Protein AF-A0A8B8FG98-F1 (afdb_monomer_lite)

InterPro domains:
  IPR025398 ZMYM1-like, RNase-like domain [PF14291] (89-148)

Radius of gyration: 20.26 Å; chains: 1; bounding box: 51×54×45 Å

Structure (mmCIF, N/CA/C/O backbone):
data_AF-A0A8B8FG98-F1
#
_entry.id   AF-A0A8B8FG98-F1
#
loop_
_atom_site.group_PDB
_atom_site.id
_atom_site.type_symbol
_atom_site.label_atom_id
_atom_site.label_alt_id
_atom_site.label_comp_id
_atom_site.label_asym_id
_atom_site.label_entity_id
_atom_site.label_seq_id
_atom_site.pdbx_PDB_ins_code
_atom_site.Cartn_x
_atom_site.Cartn_y
_atom_site.Cartn_z
_atom_site.occupancy
_atom_site.B_iso_or_equiv
_atom_site.auth_seq_id
_atom_site.auth_comp_id
_atom_site.auth_asym_id
_atom_site.auth_atom_id
_atom_site.pdbx_PDB_model_num
ATOM 1 N N . MET A 1 1 ? -9.828 -1.837 4.927 1.00 36.59 1 MET A N 1
ATOM 2 C CA . MET A 1 1 ? -10.054 -0.385 4.781 1.00 36.59 1 MET A CA 1
ATOM 3 C C . MET A 1 1 ? -8.850 0.196 4.071 1.00 36.59 1 MET A C 1
ATOM 5 O O . MET A 1 1 ? -7.743 -0.044 4.539 1.00 36.59 1 MET A O 1
ATOM 9 N N . ALA A 1 2 ? -9.059 0.866 2.936 1.00 30.42 2 ALA A N 1
ATOM 10 C CA . ALA A 1 2 ? -7.999 1.509 2.172 1.00 30.42 2 ALA A CA 1
ATOM 11 C C . ALA A 1 2 ? -8.086 3.019 2.372 1.00 30.42 2 ALA A C 1
ATOM 13 O O . ALA A 1 2 ? -9.076 3.632 1.982 1.00 30.42 2 ALA A O 1
ATOM 14 N N . VAL A 1 3 ? -7.078 3.597 3.022 1.00 33.78 3 VAL A N 1
ATOM 15 C CA . VAL A 1 3 ? -6.943 5.048 3.194 1.00 33.78 3 VAL A CA 1
ATOM 16 C C . VAL A 1 3 ? -5.784 5.490 2.313 1.00 33.78 3 VAL A C 1
ATOM 18 O O . VAL A 1 3 ? -4.630 5.169 2.588 1.00 33.78 3 VAL A O 1
ATOM 21 N N . CYS A 1 4 ? -6.090 6.176 1.216 1.00 27.30 4 CYS A N 1
ATOM 22 C CA . CYS A 1 4 ? -5.084 6.769 0.345 1.00 27.30 4 CYS A CA 1
ATOM 23 C C . CYS A 1 4 ? -4.946 8.244 0.736 1.00 27.30 4 CYS A C 1
ATOM 25 O O . CYS A 1 4 ? -5.802 9.051 0.391 1.00 27.30 4 CYS A O 1
ATOM 27 N N . GLY A 1 5 ? -3.919 8.576 1.519 1.00 26.91 5 GLY A N 1
ATOM 28 C CA . GLY A 1 5 ? -3.508 9.962 1.720 1.00 26.91 5 GLY A CA 1
ATOM 29 C C . GLY A 1 5 ? -2.515 10.343 0.629 1.00 26.91 5 GLY A C 1
ATOM 30 O O . GLY A 1 5 ? -1.502 9.663 0.463 1.00 26.91 5 GLY A O 1
ATOM 31 N N . GLU A 1 6 ? -2.795 11.406 -0.118 1.00 25.12 6 GLU A N 1
ATOM 32 C CA . GLU A 1 6 ? -1.794 12.021 -0.985 1.00 25.12 6 GLU A CA 1
ATOM 33 C C . GLU A 1 6 ? -0.712 12.662 -0.108 1.00 25.12 6 GLU A C 1
ATOM 35 O O . GLU A 1 6 ? -0.990 13.519 0.731 1.00 25.12 6 GLU A O 1
ATOM 40 N N . THR A 1 7 ? 0.537 12.230 -0.278 1.00 31.42 7 THR A N 1
ATOM 41 C CA . THR A 1 7 ? 1.705 12.909 0.292 1.00 31.42 7 THR A CA 1
ATOM 42 C C . THR A 1 7 ? 2.568 13.450 -0.836 1.00 31.42 7 THR A C 1
ATOM 44 O O . THR A 1 7 ? 2.889 12.727 -1.780 1.00 31.42 7 THR A O 1
ATOM 47 N N . THR A 1 8 ? 2.946 14.719 -0.706 1.00 28.41 8 THR A N 1
ATOM 48 C CA . THR A 1 8 ? 3.859 15.475 -1.570 1.00 28.41 8 THR A CA 1
ATOM 49 C C . THR A 1 8 ? 5.192 14.748 -1.823 1.00 28.41 8 THR A C 1
ATOM 51 O O . THR A 1 8 ? 5.616 13.930 -1.000 1.00 28.41 8 THR A O 1
ATOM 54 N N . PRO A 1 9 ? 5.884 15.030 -2.948 1.00 28.92 9 PRO A N 1
ATOM 55 C CA . PRO A 1 9 ? 7.050 14.261 -3.368 1.00 28.92 9 PRO A CA 1
ATOM 56 C C . PRO A 1 9 ? 8.209 14.431 -2.382 1.00 28.92 9 PRO A C 1
ATOM 58 O O . PRO A 1 9 ? 8.654 15.544 -2.104 1.00 28.92 9 PRO A O 1
ATOM 61 N N . LEU A 1 10 ? 8.725 13.311 -1.875 1.00 29.81 10 LEU A N 1
ATOM 62 C CA . LEU A 1 10 ? 9.977 13.265 -1.126 1.00 29.81 10 LEU A CA 1
ATOM 63 C C . LEU A 1 10 ? 11.138 13.628 -2.060 1.00 29.81 10 LEU A C 1
ATOM 65 O O . LEU A 1 10 ? 11.379 12.949 -3.057 1.00 29.81 10 LEU A O 1
ATOM 69 N N . SER A 1 11 ? 11.886 14.673 -1.708 1.00 28.66 11 SER A N 1
ATOM 70 C CA . SER A 1 11 ? 13.189 14.960 -2.298 1.00 28.66 11 SER A CA 1
ATOM 71 C C . SER A 1 11 ? 14.153 13.818 -1.965 1.00 28.66 11 SER A C 1
ATOM 73 O O . SER A 1 11 ? 14.576 13.626 -0.824 1.00 28.66 11 SER A O 1
ATOM 75 N N . THR A 1 12 ? 14.494 13.009 -2.964 1.00 30.00 12 THR A N 1
ATOM 76 C CA . THR A 1 12 ? 15.505 11.964 -2.816 1.00 30.00 12 THR A CA 1
ATOM 77 C C . THR A 1 12 ? 16.885 12.607 -2.839 1.00 30.00 12 THR A C 1
ATOM 79 O O . THR A 1 12 ? 17.363 13.025 -3.893 1.00 30.00 12 THR A O 1
ATOM 82 N N . SER A 1 13 ? 17.542 12.681 -1.679 1.00 26.77 13 SER A N 1
ATOM 83 C CA . SER A 1 13 ? 18.984 12.893 -1.636 1.00 26.77 13 SER A CA 1
ATOM 84 C C . SER A 1 13 ? 19.671 11.651 -2.202 1.00 26.77 13 SER A C 1
ATOM 86 O O . SER A 1 13 ? 19.468 10.519 -1.759 1.00 26.77 13 SER A O 1
ATOM 88 N N . SER A 1 14 ? 20.460 11.869 -3.244 1.00 33.28 14 SER A N 1
ATOM 89 C CA . SER A 1 14 ? 21.281 10.873 -3.915 1.00 33.28 14 SER A CA 1
ATOM 90 C C . SER A 1 14 ? 22.347 10.336 -2.958 1.00 33.28 14 SER A C 1
ATOM 92 O O . SER A 1 14 ? 23.412 10.929 -2.794 1.00 33.28 14 SER A O 1
ATOM 94 N N . ARG A 1 15 ? 22.063 9.194 -2.323 1.00 26.27 15 ARG A N 1
ATOM 95 C CA . ARG A 1 15 ? 23.083 8.327 -1.727 1.00 26.27 15 ARG A CA 1
ATOM 96 C C . ARG A 1 15 ? 23.544 7.331 -2.782 1.00 26.27 15 ARG A C 1
ATOM 98 O O . ARG A 1 15 ? 22.859 6.360 -3.082 1.00 26.27 15 ARG A O 1
ATOM 105 N N . SER A 1 16 ? 24.728 7.588 -3.322 1.00 37.06 16 SER A N 1
ATOM 106 C CA . SER A 1 16 ? 25.548 6.589 -3.994 1.00 37.06 16 SER A CA 1
ATOM 107 C C . SER A 1 16 ? 25.810 5.435 -3.021 1.00 37.06 16 SER A C 1
ATOM 109 O O . SER A 1 16 ? 26.381 5.626 -1.946 1.00 37.06 16 SER A O 1
ATOM 111 N N . HIS A 1 17 ? 25.351 4.234 -3.361 1.00 33.41 17 HIS A N 1
ATOM 112 C CA . HIS A 1 17 ? 25.740 3.003 -2.678 1.00 33.41 17 HIS A CA 1
ATOM 113 C C . HIS A 1 17 ? 26.291 2.015 -3.697 1.00 33.41 17 HIS A C 1
ATOM 115 O O . HIS A 1 17 ? 25.880 1.997 -4.855 1.00 33.41 17 HIS A O 1
ATOM 121 N N . GLY A 1 18 ? 27.338 1.321 -3.254 1.00 32.50 18 GLY A N 1
ATOM 122 C CA . GLY A 1 18 ? 28.324 0.632 -4.070 1.00 32.50 18 GLY A CA 1
ATOM 123 C C . GLY A 1 18 ? 27.762 -0.482 -4.943 1.00 32.50 18 GLY A C 1
ATOM 124 O O . GLY A 1 18 ? 26.662 -0.975 -4.735 1.00 32.50 18 GLY A O 1
ATOM 125 N N . ARG A 1 19 ? 28.585 -0.879 -5.918 1.00 42.06 19 ARG A N 1
ATOM 126 C CA . ARG A 1 19 ? 28.423 -2.075 -6.753 1.00 42.06 19 ARG A CA 1
ATOM 127 C C . ARG A 1 19 ? 28.158 -3.309 -5.869 1.00 42.06 19 ARG A C 1
ATOM 129 O O . ARG A 1 19 ? 29.106 -3.897 -5.357 1.00 42.06 19 ARG A O 1
ATOM 136 N N . GLY A 1 20 ? 26.885 -3.651 -5.678 1.00 33.91 20 GLY A N 1
ATOM 137 C CA . GLY A 1 20 ? 26.412 -4.885 -5.051 1.00 33.91 20 GLY A CA 1
ATOM 138 C C . GLY A 1 20 ? 26.329 -6.033 -6.061 1.00 33.91 20 GLY A C 1
ATOM 139 O O . GLY A 1 20 ? 26.316 -5.812 -7.273 1.00 33.91 20 GLY A O 1
ATOM 140 N N . ASN A 1 21 ? 26.352 -7.262 -5.549 1.00 41.44 21 ASN A N 1
ATOM 141 C CA . ASN A 1 21 ? 26.433 -8.519 -6.299 1.00 41.44 21 ASN A CA 1
ATOM 142 C C . ASN A 1 21 ? 25.370 -8.632 -7.411 1.00 41.44 21 ASN A C 1
ATOM 144 O O . ASN A 1 21 ? 24.268 -8.105 -7.285 1.00 41.44 21 ASN A O 1
ATOM 148 N N . GLY A 1 22 ? 25.688 -9.362 -8.489 1.00 49.62 22 GLY A N 1
ATOM 149 C CA . GLY A 1 22 ? 24.925 -9.405 -9.752 1.00 49.62 22 GLY A CA 1
ATOM 150 C C . GLY A 1 22 ? 23.427 -9.749 -9.677 1.00 49.62 22 GLY A C 1
ATOM 151 O O . GLY A 1 22 ? 22.726 -9.548 -10.665 1.00 49.62 22 GLY A O 1
ATOM 152 N N . ASN A 1 23 ? 22.920 -10.188 -8.525 1.00 50.62 23 ASN A N 1
ATOM 153 C CA . ASN A 1 23 ? 21.521 -10.561 -8.315 1.00 50.62 23 ASN A CA 1
ATOM 154 C C . ASN A 1 23 ? 20.610 -9.362 -7.978 1.00 50.62 23 ASN A C 1
ATOM 156 O O . ASN A 1 23 ? 19.412 -9.398 -8.250 1.00 50.62 23 ASN A O 1
ATOM 160 N N . GLU A 1 24 ? 21.156 -8.255 -7.456 1.00 55.47 24 GLU A N 1
ATOM 161 C CA . GLU A 1 24 ? 20.356 -7.074 -7.065 1.00 55.47 24 GLU A CA 1
ATOM 162 C C . GLU A 1 24 ? 19.726 -6.349 -8.269 1.00 55.47 24 GLU A C 1
ATOM 164 O O . GLU A 1 24 ? 18.765 -5.594 -8.127 1.00 55.47 24 GLU A O 1
ATOM 169 N N . GLN A 1 25 ? 20.241 -6.602 -9.476 1.00 65.00 25 GLN A N 1
ATOM 170 C CA . GLN A 1 25 ? 19.771 -5.987 -10.719 1.00 65.00 25 GLN A CA 1
ATOM 171 C C . GLN A 1 25 ? 18.743 -6.845 -11.474 1.00 65.00 25 GLN A C 1
ATOM 173 O O . GLN A 1 25 ? 18.170 -6.380 -12.459 1.00 65.00 25 GLN A O 1
ATOM 178 N N . CYS A 1 26 ? 18.470 -8.080 -11.039 1.00 72.62 26 CYS A N 1
ATOM 179 C CA . CYS A 1 26 ? 17.605 -9.009 -11.772 1.00 72.62 26 CYS A CA 1
ATOM 180 C C . CYS A 1 26 ? 16.161 -8.502 -11.893 1.00 72.62 26 CYS A C 1
ATOM 182 O O . CYS A 1 26 ? 15.613 -8.464 -12.995 1.00 72.62 26 CYS A O 1
ATOM 184 N N . VAL A 1 27 ? 15.561 -8.035 -10.795 1.00 73.56 27 VAL A N 1
ATOM 185 C CA . VAL A 1 27 ? 14.186 -7.503 -10.804 1.00 73.56 27 VAL A CA 1
ATOM 186 C C . VAL A 1 27 ? 14.080 -6.197 -11.614 1.00 73.56 27 VAL A C 1
ATOM 188 O O . VAL A 1 27 ? 13.216 -6.129 -12.495 1.00 73.56 27 VAL A O 1
ATOM 191 N N . PRO A 1 28 ? 14.969 -5.194 -11.427 1.00 73.19 28 PRO A N 1
ATOM 192 C CA . PRO A 1 28 ? 15.053 -4.029 -12.313 1.00 73.19 28 PRO A CA 1
ATOM 193 C C . PRO A 1 28 ? 15.156 -4.381 -13.803 1.00 73.19 28 PRO A C 1
ATOM 195 O O . PRO A 1 28 ? 14.468 -3.782 -14.632 1.00 73.19 28 PRO A O 1
ATOM 198 N N . ASN A 1 29 ? 15.974 -5.378 -14.154 1.00 75.31 29 ASN A N 1
ATOM 199 C CA . ASN A 1 29 ? 16.172 -5.807 -15.538 1.00 75.31 29 ASN A CA 1
ATOM 200 C C . ASN A 1 29 ? 14.928 -6.477 -16.134 1.00 75.31 29 ASN A C 1
ATOM 202 O O . ASN A 1 29 ? 14.596 -6.206 -17.289 1.00 75.31 29 ASN A O 1
ATOM 206 N N . VAL A 1 30 ? 14.208 -7.293 -15.356 1.00 81.38 30 VAL A N 1
ATOM 207 C CA . VAL A 1 30 ? 12.920 -7.874 -15.770 1.00 81.38 30 VAL A CA 1
ATOM 208 C C . VAL A 1 30 ? 11.912 -6.770 -16.073 1.00 81.38 30 VAL A C 1
ATOM 210 O O . VAL A 1 30 ? 11.328 -6.748 -17.156 1.00 81.38 30 VAL A O 1
ATOM 213 N N . VAL A 1 31 ? 11.753 -5.80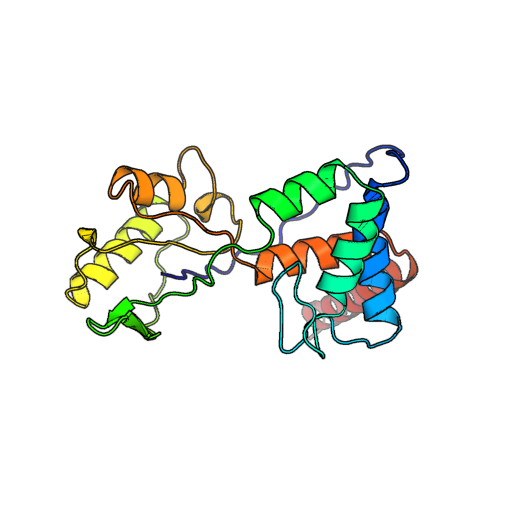7 -15.162 1.00 76.88 31 VAL A N 1
ATOM 214 C CA . VAL A 1 31 ? 10.816 -4.688 -15.344 1.00 76.88 31 VAL A CA 1
ATOM 215 C C . VAL A 1 31 ? 11.173 -3.857 -16.568 1.00 76.88 31 VAL A C 1
ATOM 217 O O . VAL A 1 31 ? 10.305 -3.555 -17.386 1.00 76.88 31 VAL A O 1
ATOM 220 N N . LYS A 1 32 ? 12.458 -3.530 -16.726 1.00 75.38 32 LYS A N 1
ATOM 221 C CA . LYS A 1 32 ? 12.962 -2.801 -17.888 1.00 75.38 32 LYS A CA 1
ATOM 222 C C . LYS A 1 32 ? 12.674 -3.546 -19.190 1.00 75.38 32 LYS A C 1
ATOM 224 O O . LYS A 1 32 ? 12.230 -2.910 -20.139 1.00 75.38 32 LYS A O 1
ATOM 229 N N . SER A 1 33 ? 12.903 -4.859 -19.226 1.00 76.81 33 SER A N 1
ATOM 230 C CA . SER A 1 33 ? 12.673 -5.684 -20.414 1.00 76.81 33 SER A CA 1
ATOM 231 C C . SER A 1 33 ? 11.193 -5.737 -20.794 1.00 76.81 33 SER A C 1
ATOM 233 O O . SER A 1 33 ? 10.850 -5.509 -21.953 1.00 76.81 33 SER A O 1
ATOM 235 N N . LEU A 1 34 ? 10.298 -5.956 -19.826 1.00 80.19 34 LEU A N 1
ATOM 236 C CA . LEU A 1 34 ? 8.855 -5.972 -20.084 1.00 80.19 34 LEU A CA 1
ATOM 237 C C . LEU A 1 34 ? 8.358 -4.606 -20.573 1.00 80.19 34 LEU A C 1
ATOM 239 O O . LEU A 1 34 ? 7.662 -4.530 -21.586 1.00 80.19 34 LEU A O 1
ATOM 243 N N . ALA A 1 35 ? 8.790 -3.522 -19.919 1.00 73.88 35 ALA A N 1
ATOM 244 C CA . ALA A 1 35 ? 8.440 -2.160 -20.315 1.00 73.88 35 ALA A CA 1
ATOM 245 C C . ALA A 1 35 ? 8.952 -1.806 -21.719 1.00 73.88 35 ALA A C 1
ATOM 247 O O . ALA A 1 35 ? 8.196 -1.276 -22.530 1.00 73.88 35 ALA A O 1
ATOM 248 N N . SER A 1 36 ? 10.220 -2.101 -22.029 1.00 71.94 36 SER A N 1
ATOM 249 C CA . SER A 1 36 ? 10.823 -1.717 -23.312 1.00 71.94 36 SER A CA 1
ATOM 250 C C . SER A 1 36 ? 10.227 -2.453 -24.508 1.00 71.94 36 SER A C 1
ATOM 252 O O . SER A 1 36 ? 10.313 -1.951 -25.624 1.00 71.94 36 SER A O 1
ATOM 254 N N . HIS A 1 37 ? 9.636 -3.628 -24.283 1.00 77.56 37 HIS A N 1
ATOM 255 C CA . HIS A 1 37 ? 8.986 -4.427 -25.322 1.00 77.56 37 HIS A CA 1
ATOM 256 C C . HIS A 1 37 ? 7.458 -4.266 -25.337 1.00 77.56 37 HIS A C 1
ATOM 258 O O . HIS A 1 37 ? 6.787 -4.958 -26.098 1.00 77.56 37 HIS A O 1
ATOM 264 N N . GLY A 1 38 ? 6.896 -3.372 -24.512 1.00 78.31 38 GLY A N 1
ATOM 265 C CA . GLY A 1 38 ? 5.448 -3.157 -24.437 1.00 78.31 38 GLY A CA 1
ATOM 266 C C . GLY A 1 38 ? 4.673 -4.389 -23.964 1.00 78.31 38 GLY A C 1
ATOM 267 O O . GLY A 1 38 ? 3.500 -4.544 -24.299 1.00 78.31 38 GLY A O 1
ATOM 268 N N . LEU A 1 39 ? 5.325 -5.285 -23.218 1.00 79.25 39 LEU A N 1
ATOM 269 C CA . LEU A 1 39 ? 4.700 -6.507 -22.733 1.00 79.25 3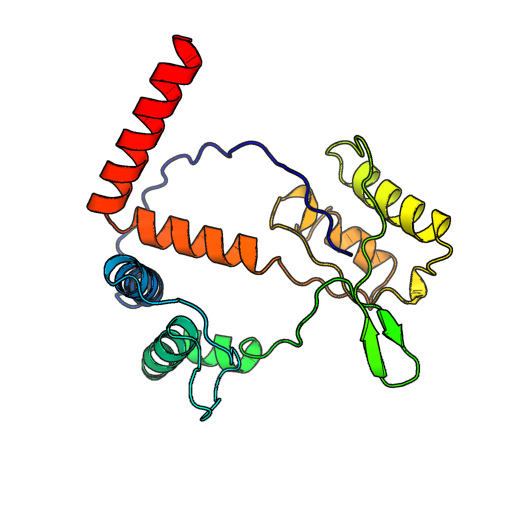9 LEU A CA 1
ATOM 270 C C . LEU A 1 39 ? 3.863 -6.202 -21.484 1.00 79.25 39 LEU A C 1
ATOM 272 O O . LEU A 1 39 ? 4.343 -5.519 -20.572 1.00 79.25 39 LEU A O 1
ATOM 276 N N . PRO A 1 40 ? 2.621 -6.712 -21.395 1.00 78.75 40 PRO A N 1
ATOM 277 C CA . PRO A 1 40 ? 1.808 -6.534 -20.204 1.00 78.75 40 PRO A CA 1
ATOM 278 C C . PRO A 1 40 ? 2.487 -7.222 -19.020 1.00 78.75 40 PRO A C 1
ATOM 280 O O . PRO A 1 40 ? 2.878 -8.383 -19.096 1.00 78.75 40 PRO A O 1
ATOM 283 N N . PHE A 1 41 ? 2.634 -6.504 -17.911 1.00 78.25 41 PHE A N 1
ATOM 284 C CA . PHE A 1 41 ? 3.252 -7.040 -16.696 1.00 78.25 41 PHE A CA 1
ATOM 285 C C . PHE A 1 41 ? 2.385 -8.123 -16.053 1.00 78.25 41 PHE A C 1
ATOM 287 O O . PHE A 1 41 ? 2.904 -9.090 -15.497 1.00 78.25 41 PHE A O 1
ATOM 294 N N . ARG A 1 42 ? 1.066 -7.940 -16.152 1.00 79.94 42 ARG A N 1
ATOM 295 C CA . ARG A 1 42 ? 0.041 -8.784 -15.548 1.00 79.94 42 ARG A CA 1
ATOM 296 C C . ARG A 1 42 ? -0.654 -9.672 -16.573 1.00 79.94 42 ARG A C 1
ATOM 298 O O . ARG A 1 42 ? -0.719 -9.326 -17.751 1.00 79.94 42 ARG A O 1
ATOM 305 N N . GLY A 1 43 ? -1.190 -10.783 -16.091 1.00 78.19 43 GLY A N 1
ATOM 306 C CA . GLY A 1 43 ? -2.012 -11.736 -16.826 1.00 78.19 43 GLY A CA 1
ATOM 307 C C . GLY A 1 43 ? -3.371 -11.925 -16.154 1.00 78.19 43 GLY A C 1
ATOM 308 O O . GLY A 1 43 ? -3.727 -11.212 -15.214 1.00 78.19 43 GLY A O 1
ATOM 309 N N . THR A 1 44 ? -4.161 -12.883 -16.636 1.00 74.31 44 THR A N 1
ATOM 310 C CA . THR A 1 44 ? -5.416 -13.251 -15.957 1.00 74.31 44 THR A CA 1
ATOM 311 C C . THR A 1 44 ? -5.152 -14.037 -14.676 1.00 74.31 44 THR A C 1
ATOM 313 O O . THR A 1 44 ? -6.008 -14.071 -13.794 1.00 74.31 44 THR A O 1
ATOM 316 N N . GLU A 1 45 ? -3.970 -14.646 -14.572 1.00 77.81 45 GLU A N 1
ATOM 317 C CA . GLU A 1 45 ? -3.509 -15.386 -13.407 1.00 77.81 45 GLU A CA 1
ATOM 318 C C . GLU A 1 45 ? -2.222 -14.764 -12.847 1.00 77.81 45 GLU A C 1
ATOM 320 O O . GLU A 1 45 ? -1.297 -14.416 -13.581 1.00 77.81 45 GLU A O 1
ATOM 325 N N . GLU A 1 46 ? -2.188 -14.594 -11.528 1.00 79.62 46 GLU A N 1
ATOM 326 C CA . GLU A 1 46 ? -1.134 -13.877 -10.797 1.00 79.62 46 GLU A CA 1
ATOM 327 C C . GLU A 1 46 ? -0.600 -14.704 -9.614 1.00 79.62 46 GLU A C 1
ATOM 329 O O . GLU A 1 46 ? 0.102 -14.179 -8.751 1.00 79.62 46 GLU A O 1
ATOM 334 N N . ARG A 1 47 ? -0.962 -15.990 -9.543 1.00 82.31 47 ARG A N 1
ATOM 335 C CA . ARG A 1 47 ? -0.453 -16.941 -8.554 1.00 82.31 47 ARG A CA 1
ATOM 336 C C . ARG A 1 47 ? 0.856 -17.561 -9.025 1.00 82.31 47 ARG A C 1
ATOM 338 O O . ARG A 1 47 ? 0.935 -18.076 -10.139 1.00 82.31 47 ARG A O 1
ATOM 345 N N . TYR A 1 48 ? 1.838 -17.594 -8.131 1.00 81.62 48 TYR A N 1
ATOM 346 C CA . TYR A 1 48 ? 3.071 -18.351 -8.334 1.00 81.62 48 TYR A CA 1
ATOM 347 C C . TYR A 1 48 ? 2.779 -19.856 -8.323 1.00 81.62 48 TYR A C 1
ATOM 349 O O . TYR A 1 48 ? 1.996 -20.336 -7.495 1.00 81.62 48 TYR A O 1
ATOM 357 N N . GLY A 1 49 ? 3.428 -20.591 -9.223 1.00 77.81 49 GLY A N 1
ATOM 358 C CA . GLY A 1 49 ? 3.248 -22.019 -9.466 1.00 77.81 49 GLY A CA 1
ATOM 359 C C . GLY A 1 49 ? 2.050 -22.353 -10.357 1.00 77.81 49 GLY A C 1
ATOM 360 O O . GLY A 1 49 ? 1.699 -23.527 -10.484 1.00 77.81 49 GLY A O 1
ATOM 361 N N . SER A 1 50 ? 1.391 -21.353 -10.953 1.00 74.44 50 SER A N 1
ATOM 362 C CA . SER A 1 50 ? 0.254 -21.596 -11.837 1.00 74.44 50 SER A CA 1
ATOM 363 C C . SER A 1 50 ? 0.707 -22.065 -13.218 1.00 74.44 50 SER A C 1
ATOM 365 O O . SER A 1 50 ? 1.354 -21.332 -13.963 1.00 74.44 50 SER A O 1
ATOM 367 N N . SER A 1 51 ? 0.295 -23.275 -13.592 1.00 66.62 51 SER A N 1
ATOM 368 C CA . SER A 1 51 ? 0.494 -23.855 -14.926 1.00 66.62 51 SER A CA 1
ATOM 369 C C . SER A 1 51 ? -0.573 -23.426 -15.946 1.00 66.62 51 SER A C 1
ATOM 371 O O . SER A 1 51 ? -0.633 -23.966 -17.052 1.00 66.62 51 SER A O 1
ATOM 373 N N . ILE A 1 52 ? -1.439 -22.473 -15.585 1.00 68.62 52 ILE A N 1
ATOM 374 C CA . ILE A 1 52 ? -2.528 -21.982 -16.434 1.00 68.62 52 ILE A CA 1
ATOM 375 C C . ILE A 1 52 ? -1.971 -21.039 -17.513 1.00 68.62 52 ILE A C 1
ATOM 377 O O . ILE A 1 52 ? -1.106 -20.204 -17.255 1.00 68.62 52 ILE A O 1
ATOM 381 N N . ALA A 1 53 ? -2.501 -21.139 -18.735 1.00 60.66 53 ALA A N 1
ATOM 382 C CA . ALA A 1 53 ? -2.208 -20.181 -19.798 1.00 60.66 53 ALA A CA 1
ATOM 383 C C . ALA A 1 53 ? -2.661 -18.763 -19.390 1.00 60.66 53 ALA A C 1
ATOM 385 O O . ALA A 1 53 ? -3.769 -18.595 -18.886 1.00 60.66 53 ALA A O 1
ATOM 386 N N . ASN A 1 54 ? -1.833 -17.747 -19.670 1.00 68.00 54 ASN A N 1
ATOM 387 C CA . ASN A 1 54 ? -2.009 -16.331 -19.290 1.00 68.00 54 ASN A CA 1
ATOM 388 C C . ASN A 1 54 ? -1.580 -15.949 -17.856 1.00 68.00 54 ASN A C 1
ATOM 390 O O . ASN A 1 54 ? -2.131 -15.000 -17.285 1.00 68.00 54 ASN A O 1
ATOM 394 N N . SER A 1 55 ? -0.583 -16.631 -17.286 1.00 75.88 55 SER A N 1
ATOM 395 C CA . SER A 1 55 ? 0.174 -16.103 -16.141 1.00 75.88 55 SER A CA 1
ATOM 396 C C . SER A 1 55 ? 0.843 -14.769 -16.501 1.00 75.88 55 SER A C 1
ATOM 398 O O . SER A 1 55 ? 1.318 -14.586 -17.624 1.00 75.88 55 SER A O 1
ATOM 400 N N . GLY A 1 56 ? 0.865 -13.813 -15.570 1.00 84.19 56 GLY A N 1
ATOM 401 C CA . GLY A 1 56 ? 1.491 -12.510 -15.804 1.00 84.19 56 GLY A CA 1
ATOM 402 C C . GLY A 1 56 ? 2.976 -12.623 -16.153 1.00 84.19 56 GLY A C 1
ATOM 403 O O . GLY A 1 56 ? 3.720 -13.360 -15.505 1.00 84.19 56 GLY A O 1
ATOM 404 N N . ASN A 1 57 ? 3.432 -11.863 -17.157 1.00 84.44 57 ASN A N 1
ATOM 405 C CA . ASN A 1 57 ? 4.829 -11.908 -17.608 1.00 84.44 57 ASN A CA 1
ATOM 406 C C . ASN A 1 57 ? 5.818 -11.559 -16.486 1.00 84.44 57 ASN A C 1
ATOM 408 O O . ASN A 1 57 ? 6.936 -12.070 -16.465 1.00 84.44 57 ASN A O 1
ATOM 412 N N . PHE A 1 58 ? 5.411 -10.708 -15.540 1.00 85.06 58 PHE A N 1
ATOM 413 C CA . PHE A 1 58 ? 6.220 -10.393 -14.369 1.00 85.06 58 PHE A CA 1
ATOM 414 C C . PHE A 1 58 ? 6.352 -11.593 -13.421 1.00 85.06 58 PHE A C 1
ATOM 416 O O . PHE A 1 58 ? 7.457 -11.871 -12.970 1.00 85.06 58 PHE A O 1
ATOM 423 N N . ILE A 1 59 ? 5.266 -12.333 -13.166 1.00 84.50 59 ILE A N 1
ATOM 424 C CA . ILE A 1 59 ? 5.283 -13.530 -12.309 1.00 84.50 59 ILE A CA 1
ATOM 425 C C . ILE A 1 59 ? 6.176 -14.607 -12.920 1.00 84.50 59 ILE A C 1
ATOM 427 O O . ILE A 1 59 ? 7.086 -15.074 -12.244 1.00 84.50 59 ILE A O 1
ATOM 431 N N . MET A 1 60 ? 6.009 -14.907 -14.211 1.00 85.94 60 MET A N 1
ATOM 432 C CA . MET A 1 60 ? 6.851 -15.896 -14.899 1.00 85.94 60 MET A CA 1
ATOM 433 C C . MET A 1 60 ? 8.338 -15.525 -14.851 1.00 85.94 60 MET A C 1
ATOM 435 O O . MET A 1 60 ? 9.199 -16.369 -14.617 1.00 85.94 60 MET A O 1
ATOM 439 N N . ALA A 1 61 ? 8.662 -14.245 -15.043 1.00 87.56 61 ALA A N 1
ATOM 440 C CA . ALA A 1 61 ? 10.042 -13.789 -14.955 1.00 87.56 61 ALA A CA 1
ATOM 441 C C . ALA A 1 61 ? 10.592 -13.851 -13.518 1.00 87.56 61 ALA A C 1
ATOM 443 O O . ALA A 1 61 ? 11.765 -14.164 -13.334 1.00 87.56 61 ALA A O 1
ATOM 444 N N . MET A 1 62 ? 9.772 -13.581 -12.497 1.00 85.75 62 MET A N 1
ATOM 445 C CA . MET A 1 62 ? 10.167 -13.729 -11.091 1.00 85.75 62 MET A CA 1
ATOM 446 C C . MET A 1 62 ? 10.366 -15.195 -10.693 1.00 85.75 62 MET A C 1
ATOM 448 O O . MET A 1 62 ? 11.305 -15.483 -9.957 1.00 85.75 62 MET A O 1
ATOM 452 N N . GLU A 1 63 ? 9.550 -16.116 -11.209 1.00 86.00 63 GLU A N 1
ATOM 453 C CA . GLU A 1 63 ? 9.742 -17.563 -11.040 1.00 86.00 63 GLU A CA 1
ATOM 454 C C . GLU A 1 63 ? 11.072 -18.018 -11.639 1.00 86.00 63 GLU A C 1
ATOM 456 O O . GLU A 1 63 ? 11.853 -18.678 -10.958 1.00 86.00 63 GLU A O 1
ATOM 461 N N . LEU A 1 64 ? 11.379 -17.577 -12.863 1.00 85.12 64 LEU A N 1
ATOM 462 C CA . LEU A 1 64 ? 12.647 -17.889 -13.520 1.00 85.12 64 LEU A CA 1
ATOM 463 C C . LEU A 1 64 ? 13.849 -17.340 -12.741 1.00 85.12 64 LEU A C 1
ATOM 465 O O . LEU A 1 64 ? 14.842 -18.035 -12.567 1.00 85.12 64 LEU A O 1
ATOM 469 N N . VAL A 1 65 ? 13.783 -16.097 -12.250 1.00 83.12 65 VAL A N 1
ATOM 470 C CA . VAL A 1 65 ? 14.871 -15.526 -11.433 1.00 83.12 65 VAL A CA 1
ATOM 471 C C . VAL A 1 65 ? 15.029 -16.301 -10.121 1.00 83.12 65 VAL A C 1
ATOM 473 O O . VAL A 1 65 ? 16.153 -16.520 -9.673 1.00 83.12 65 VAL A O 1
ATOM 476 N N . ALA A 1 66 ? 13.930 -16.762 -9.524 1.00 84.75 66 ALA A N 1
ATOM 477 C CA . ALA A 1 66 ? 13.946 -17.527 -8.282 1.00 84.75 66 ALA A CA 1
ATOM 478 C C . ALA A 1 66 ? 14.578 -18.922 -8.414 1.00 84.75 66 ALA A C 1
ATOM 480 O O . ALA A 1 66 ? 15.017 -19.472 -7.406 1.00 84.75 66 ALA A O 1
ATOM 481 N N . GLU A 1 67 ? 14.697 -19.478 -9.625 1.00 83.94 67 GLU A N 1
ATOM 482 C CA . GLU A 1 67 ? 15.493 -20.694 -9.862 1.00 83.94 67 GLU A CA 1
ATOM 483 C C . GLU A 1 67 ? 16.985 -20.484 -9.551 1.00 83.94 67 GLU A C 1
ATOM 485 O O . GLU A 1 67 ? 17.676 -21.423 -9.155 1.00 83.94 67 GLU A O 1
ATOM 490 N N . TYR A 1 68 ? 17.478 -19.248 -9.692 1.00 83.12 68 TYR A N 1
ATOM 491 C CA . TYR A 1 68 ? 18.894 -18.893 -9.539 1.00 83.12 68 TYR A CA 1
ATOM 492 C C . TYR A 1 68 ? 19.170 -17.989 -8.328 1.00 83.12 68 TYR A C 1
ATOM 494 O O . TYR A 1 68 ? 20.332 -17.751 -7.992 1.00 83.12 68 TYR A O 1
ATOM 502 N N . ASP A 1 69 ? 18.127 -17.498 -7.655 1.00 78.69 69 ASP A N 1
ATOM 503 C CA . ASP A 1 69 ? 18.225 -16.642 -6.474 1.00 78.69 69 ASP A CA 1
ATOM 504 C C . ASP A 1 69 ? 17.545 -17.300 -5.252 1.00 78.69 69 ASP A C 1
ATOM 506 O O . ASP A 1 69 ? 16.315 -17.267 -5.123 1.00 78.69 69 ASP A O 1
ATOM 510 N N . PRO A 1 70 ? 18.329 -17.876 -4.314 1.00 81.75 70 PRO A N 1
ATOM 511 C CA . PRO A 1 70 ? 17.793 -18.526 -3.118 1.00 81.75 70 PRO A CA 1
ATOM 512 C C . PRO A 1 70 ? 16.979 -17.593 -2.214 1.00 81.75 70 PRO A C 1
ATOM 514 O O . PRO A 1 70 ? 16.046 -18.043 -1.547 1.00 81.75 70 PRO A O 1
ATOM 517 N N . PHE A 1 71 ? 17.315 -16.299 -2.182 1.00 81.88 71 PHE A N 1
ATOM 518 C CA . PHE A 1 71 ? 16.588 -15.315 -1.386 1.00 81.88 71 PHE A CA 1
ATOM 519 C C . PHE A 1 71 ? 15.211 -15.044 -1.996 1.00 81.88 71 PHE A C 1
ATOM 521 O O . PHE A 1 71 ? 14.206 -15.084 -1.282 1.00 81.88 71 PHE A O 1
ATOM 528 N N . LEU A 1 72 ? 15.142 -14.829 -3.312 1.00 76.56 72 LEU A N 1
ATOM 529 C CA . LEU A 1 72 ? 13.874 -14.635 -4.013 1.00 76.56 72 LEU A CA 1
ATOM 530 C C . LEU A 1 72 ? 13.001 -15.895 -3.949 1.00 76.56 72 LEU A C 1
ATOM 532 O O . LEU A 1 72 ? 11.800 -15.787 -3.711 1.00 76.56 72 LEU A O 1
ATOM 536 N N . SER A 1 73 ? 13.605 -17.079 -4.069 1.00 81.12 73 SER A N 1
ATOM 537 C CA . SER A 1 73 ? 12.924 -18.368 -3.898 1.00 81.12 73 SER A CA 1
ATOM 538 C C . SER A 1 73 ? 12.257 -18.489 -2.525 1.00 81.12 73 SER A C 1
ATOM 540 O O . SER A 1 73 ? 11.051 -18.731 -2.431 1.00 81.12 73 SER A O 1
ATOM 542 N N . GLN A 1 74 ? 13.002 -18.206 -1.450 1.00 80.75 74 GLN A N 1
ATOM 543 C CA . GLN A 1 74 ? 12.463 -18.206 -0.089 1.00 80.75 74 GLN A CA 1
ATOM 544 C C . GLN A 1 74 ? 11.389 -17.122 0.115 1.00 80.75 74 GLN A C 1
ATOM 546 O O . GLN A 1 74 ? 10.432 -17.309 0.873 1.00 80.75 74 GLN A O 1
ATOM 551 N N . HIS A 1 75 ? 11.529 -15.973 -0.548 1.00 77.56 75 HIS A N 1
ATOM 552 C CA . HIS A 1 75 ? 10.545 -14.900 -0.485 1.00 77.56 75 HIS A CA 1
ATOM 553 C C . HIS A 1 75 ? 9.226 -15.303 -1.155 1.00 77.56 75 HIS A C 1
ATOM 555 O O . HIS A 1 75 ? 8.167 -15.158 -0.545 1.00 77.56 75 HIS A O 1
ATOM 561 N N . ILE A 1 76 ? 9.274 -15.862 -2.366 1.00 80.56 76 ILE A N 1
ATOM 562 C CA . ILE A 1 76 ? 8.095 -16.344 -3.097 1.00 80.56 76 ILE A CA 1
ATOM 563 C C . ILE A 1 76 ? 7.427 -17.498 -2.346 1.00 80.56 76 ILE A C 1
ATOM 565 O O . ILE A 1 76 ? 6.205 -17.512 -2.215 1.00 80.56 76 ILE A O 1
ATOM 569 N N . SER A 1 77 ? 8.191 -18.432 -1.772 1.00 82.25 77 SER A N 1
ATOM 570 C CA . SER A 1 77 ? 7.596 -19.536 -1.010 1.00 82.25 77 SER A CA 1
ATOM 571 C C . SER A 1 77 ? 6.815 -19.046 0.212 1.00 82.25 77 SER A C 1
ATOM 573 O O . SER A 1 77 ? 5.828 -19.658 0.613 1.00 82.25 77 SER A O 1
ATOM 575 N N . LYS A 1 78 ? 7.260 -17.942 0.824 1.00 77.56 78 LYS A N 1
ATOM 576 C CA . LYS A 1 78 ? 6.650 -17.381 2.033 1.00 77.56 78 LYS A CA 1
ATOM 577 C C . LYS A 1 78 ? 5.541 -16.365 1.737 1.00 77.56 78 LYS A C 1
ATOM 579 O O . LYS A 1 78 ? 4.593 -16.272 2.512 1.00 77.56 78 LYS A O 1
ATOM 584 N N . TYR A 1 79 ? 5.657 -15.610 0.645 1.00 73.25 79 TYR A N 1
ATOM 585 C CA . TYR A 1 79 ? 4.832 -14.432 0.351 1.00 73.25 79 TYR A CA 1
ATOM 586 C C . TYR A 1 79 ? 4.352 -14.341 -1.103 1.00 73.25 79 TYR A C 1
ATOM 588 O O . TYR A 1 79 ? 3.868 -13.288 -1.503 1.00 73.25 79 TYR A O 1
ATOM 596 N N . GLY A 1 80 ? 4.504 -15.384 -1.920 1.00 70.12 80 GLY A N 1
ATOM 597 C CA . GLY A 1 80 ? 4.136 -15.348 -3.338 1.00 70.12 80 GLY A CA 1
ATOM 598 C C . GLY A 1 80 ? 2.624 -15.345 -3.560 1.00 70.12 80 GLY A C 1
ATOM 599 O O . GLY A 1 80 ? 2.124 -14.635 -4.423 1.00 70.12 80 GLY A O 1
ATOM 600 N N . ASN A 1 81 ? 1.876 -16.072 -2.727 1.00 77.75 81 ASN A N 1
ATOM 601 C CA . ASN A 1 81 ? 0.426 -16.233 -2.868 1.00 77.75 81 ASN A CA 1
ATOM 602 C C . AS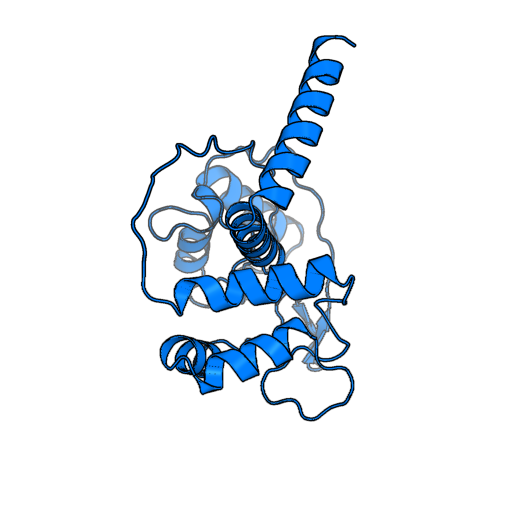N A 1 81 ? -0.375 -15.715 -1.651 1.00 77.75 81 ASN A C 1
ATOM 604 O O . ASN A 1 81 ? -1.212 -16.454 -1.126 1.00 77.75 81 ASN A O 1
ATOM 608 N N . PRO A 1 82 ? -0.146 -14.489 -1.140 1.00 58.78 82 PRO A N 1
ATOM 609 C CA . PRO A 1 82 ? -0.964 -13.951 -0.070 1.00 58.78 82 PRO A CA 1
ATOM 610 C C . PRO A 1 82 ? -2.385 -13.790 -0.613 1.00 58.78 82 PRO A C 1
ATOM 612 O O . PRO A 1 82 ? -2.588 -13.379 -1.758 1.00 58.78 82 PRO A O 1
ATOM 615 N N . GLY A 1 83 ? -3.377 -14.156 0.200 1.00 55.12 83 GLY A N 1
ATOM 616 C CA . GLY A 1 83 ? -4.781 -13.983 -0.161 1.00 55.12 83 GLY A CA 1
ATOM 617 C C . GLY A 1 83 ? -5.041 -12.556 -0.651 1.00 55.12 83 GLY A C 1
ATOM 618 O O . GLY A 1 83 ? -4.533 -11.591 -0.078 1.00 55.12 83 GLY A O 1
ATOM 619 N N . LYS A 1 84 ? -5.812 -12.417 -1.737 1.00 49.66 84 LYS A N 1
ATOM 620 C CA . LYS A 1 84 ? -6.253 -11.109 -2.239 1.00 49.66 84 LYS A CA 1
ATOM 621 C C . LYS A 1 84 ? -7.016 -10.391 -1.123 1.00 49.66 84 LYS A C 1
ATOM 623 O O . LYS A 1 84 ? -8.020 -10.905 -0.643 1.00 49.66 84 LYS A O 1
ATOM 628 N N . GLY A 1 85 ? -6.555 -9.204 -0.739 1.00 43.00 85 GLY A N 1
ATOM 629 C CA . GLY A 1 85 ? -7.214 -8.376 0.264 1.00 43.00 85 GLY A CA 1
ATOM 630 C C . GLY A 1 85 ? -7.248 -6.915 -0.158 1.00 43.00 85 GLY A C 1
ATOM 631 O O . GLY A 1 85 ? -6.338 -6.161 0.166 1.00 43.00 85 GLY A O 1
ATOM 632 N N . ASN A 1 86 ? -8.318 -6.516 -0.842 1.00 43.31 86 ASN A N 1
ATOM 633 C CA . ASN A 1 86 ? -8.826 -5.144 -0.819 1.00 43.31 86 ASN A CA 1
ATOM 634 C C . ASN A 1 86 ? -10.077 -5.119 0.066 1.00 43.31 86 ASN A C 1
ATOM 636 O O . ASN A 1 86 ? -10.608 -6.173 0.412 1.00 43.31 86 ASN A O 1
ATOM 640 N N . THR A 1 87 ? -10.502 -3.930 0.506 1.00 48.56 87 THR A N 1
ATOM 641 C CA . THR A 1 87 ? -11.528 -3.735 1.550 1.00 48.56 87 THR A CA 1
ATOM 642 C C . THR A 1 87 ? -12.829 -4.483 1.243 1.00 48.56 87 THR A C 1
ATOM 644 O O . THR A 1 87 ? -13.723 -3.953 0.591 1.00 48.56 87 THR A O 1
ATOM 647 N N . SER A 1 88 ? -12.918 -5.704 1.761 1.00 54.91 88 SER A N 1
ATOM 648 C CA . SER A 1 88 ? -14.014 -6.636 1.546 1.00 54.91 88 SER A CA 1
ATOM 649 C C . SER A 1 88 ? -14.617 -6.991 2.894 1.00 54.91 88 SER A C 1
ATOM 651 O O . SER A 1 88 ? -13.882 -7.251 3.850 1.00 54.91 88 SER A O 1
ATOM 653 N N . TYR A 1 89 ? -15.941 -7.023 2.980 1.00 63.88 89 TYR A N 1
ATOM 654 C CA . TYR A 1 89 ? -16.611 -7.800 4.016 1.00 63.88 89 TYR A CA 1
ATOM 655 C C . TYR A 1 89 ? -17.104 -9.097 3.384 1.00 63.88 89 TYR A C 1
ATOM 657 O O . TYR A 1 89 ? -17.469 -9.134 2.210 1.00 63.88 89 TYR A O 1
ATOM 665 N N . VAL A 1 90 ? -17.056 -10.180 4.150 1.00 69.94 90 VAL A N 1
ATOM 666 C CA . VAL A 1 90 ? -17.449 -11.505 3.675 1.00 69.94 90 VAL A CA 1
ATOM 667 C C . VAL A 1 90 ? -18.901 -11.719 4.070 1.00 69.94 90 VAL A C 1
ATOM 669 O O . VAL A 1 90 ? -19.255 -11.591 5.244 1.00 69.94 90 VAL A O 1
ATOM 672 N N . LEU A 1 91 ? -19.755 -11.994 3.088 1.00 75.12 91 LEU A N 1
ATOM 673 C CA . LEU A 1 91 ? -21.136 -12.381 3.346 1.00 75.12 91 LEU A CA 1
ATOM 674 C C . LEU A 1 91 ? -21.178 -13.742 4.069 1.00 75.12 91 LEU A C 1
ATOM 676 O O . LEU A 1 91 ? -20.232 -14.521 3.969 1.00 75.12 91 LEU A O 1
ATOM 680 N N . PRO A 1 92 ? -22.274 -14.095 4.763 1.00 76.56 92 PRO A N 1
ATOM 681 C CA . PRO A 1 92 ? -22.380 -15.386 5.452 1.00 76.56 92 PRO A CA 1
ATOM 682 C C . PRO A 1 92 ? -22.174 -16.617 4.554 1.00 76.56 92 PRO A C 1
ATOM 684 O O . PRO A 1 92 ? -21.837 -17.687 5.046 1.00 76.56 92 PRO A O 1
ATOM 687 N N . ASN A 1 93 ? -22.365 -16.471 3.241 1.00 81.75 93 ASN A N 1
ATOM 688 C CA . ASN A 1 93 ? -22.118 -17.511 2.239 1.00 81.75 93 ASN A CA 1
ATOM 689 C C . ASN A 1 93 ? -20.640 -17.619 1.803 1.00 81.75 93 ASN A C 1
ATOM 691 O O . ASN A 1 93 ? -20.337 -18.426 0.933 1.00 81.75 93 ASN A O 1
ATOM 695 N N . GLY A 1 94 ? -19.735 -16.824 2.382 1.00 77.00 94 GLY A N 1
ATOM 696 C CA . GLY A 1 94 ? -18.308 -16.824 2.055 1.00 77.00 94 GLY A CA 1
ATOM 697 C C . GLY A 1 94 ? -17.915 -15.907 0.895 1.00 77.00 94 GLY A C 1
ATOM 698 O O . GLY A 1 94 ? -16.725 -15.780 0.615 1.00 77.00 94 GLY A O 1
ATOM 699 N N . GLU A 1 95 ? -18.871 -15.235 0.251 1.00 77.62 95 GLU A N 1
ATOM 700 C CA . GLU A 1 95 ? -18.582 -14.358 -0.885 1.00 77.62 95 GLU A CA 1
ATOM 701 C C . GLU A 1 95 ? -17.998 -13.013 -0.415 1.00 77.62 95 GLU A C 1
ATOM 703 O O . GLU A 1 95 ? -18.612 -12.332 0.420 1.00 77.62 95 GLU A O 1
ATOM 708 N N . PRO A 1 96 ? -16.826 -12.597 -0.931 1.00 77.44 96 PRO A N 1
ATOM 709 C CA . PRO A 1 96 ? -16.268 -11.286 -0.639 1.00 77.44 96 PRO A CA 1
ATOM 710 C C . PRO A 1 96 ? -17.051 -10.201 -1.385 1.00 77.44 96 PRO A C 1
ATOM 712 O O . PRO A 1 96 ? -17.285 -10.292 -2.588 1.00 77.44 96 PRO A O 1
ATOM 715 N N . VAL A 1 97 ? -17.428 -9.140 -0.673 1.00 77.94 97 VAL A N 1
ATOM 716 C CA . VAL A 1 97 ? -18.090 -7.969 -1.252 1.00 77.94 97 VAL A CA 1
ATOM 717 C C . VAL A 1 97 ? -17.283 -6.719 -0.949 1.00 77.94 97 VAL A C 1
ATOM 719 O O . VAL A 1 97 ? -16.989 -6.416 0.209 1.00 77.94 97 VAL A O 1
ATOM 722 N N . GLU A 1 98 ? -16.976 -5.962 -1.999 1.00 78.31 98 GLU A N 1
ATOM 723 C CA . GLU A 1 98 ? -16.325 -4.660 -1.904 1.00 78.31 98 GLU A CA 1
ATOM 724 C C . GLU A 1 98 ? -17.367 -3.540 -1.958 1.00 78.31 98 GLU A C 1
ATOM 726 O O . GLU A 1 98 ? -18.257 -3.523 -2.814 1.00 78.31 98 GLU A O 1
ATOM 731 N N . ARG A 1 99 ? -17.263 -2.577 -1.037 1.00 78.00 99 ARG A N 1
ATOM 732 C CA . ARG A 1 99 ? -18.121 -1.389 -1.026 1.00 78.00 99 ARG A CA 1
ATOM 733 C C . ARG A 1 99 ? -17.318 -0.151 -0.657 1.00 78.00 99 ARG A C 1
ATOM 735 O O . ARG A 1 99 ? -16.635 -0.118 0.365 1.00 78.00 99 ARG A O 1
ATOM 742 N N . PHE A 1 100 ? -17.448 0.885 -1.478 1.00 83.19 100 PHE A N 1
ATOM 743 C CA . PHE A 1 100 ? -16.926 2.207 -1.166 1.00 83.19 100 PHE A CA 1
ATOM 744 C C . PHE A 1 100 ? -17.765 2.857 -0.055 1.00 83.19 100 PHE A C 1
ATOM 746 O O . PHE A 1 100 ? -18.989 2.919 -0.159 1.00 83.19 100 PHE A O 1
ATOM 753 N N . ILE A 1 101 ? -17.106 3.312 1.014 1.00 83.38 101 ILE A N 1
ATOM 754 C CA . ILE A 1 101 ? -17.762 3.890 2.201 1.00 83.38 101 ILE A CA 1
ATOM 755 C C . ILE A 1 101 ? -17.964 5.407 2.049 1.00 83.38 101 ILE A C 1
ATOM 757 O O . ILE A 1 101 ? -18.968 5.955 2.506 1.00 83.38 101 ILE A O 1
ATOM 761 N N . GLY A 1 102 ? -17.014 6.095 1.418 1.00 81.69 102 GLY A N 1
ATOM 762 C CA . GLY A 1 102 ? -17.046 7.543 1.246 1.00 81.69 102 GLY A CA 1
ATOM 763 C C . GLY A 1 102 ? -15.659 8.171 1.290 1.00 81.69 102 GLY A C 1
ATOM 764 O O . GLY A 1 102 ? -14.660 7.500 1.554 1.00 81.69 102 GLY A O 1
ATOM 765 N N . PHE A 1 103 ? -15.630 9.478 1.049 1.00 85.62 103 PHE A N 1
ATOM 766 C CA . PHE A 1 103 ? -14.470 10.325 1.299 1.00 85.62 103 PHE A CA 1
ATOM 767 C C . PHE A 1 103 ? -14.541 10.902 2.715 1.00 85.62 103 PHE A C 1
ATOM 769 O O . PHE A 1 103 ? -15.629 11.094 3.263 1.00 85.62 103 PHE A O 1
ATOM 776 N N . ILE A 1 104 ? -13.374 11.147 3.303 1.00 83.50 104 ILE A N 1
ATOM 777 C CA . ILE A 1 104 ? -13.236 11.873 4.563 1.00 83.50 104 ILE A CA 1
ATOM 778 C C . ILE A 1 104 ? -12.488 13.155 4.227 1.00 83.50 104 ILE A C 1
ATOM 780 O O . ILE A 1 104 ? -11.334 13.090 3.802 1.00 83.50 104 ILE A O 1
ATOM 784 N N . ASP A 1 105 ? -13.156 14.290 4.395 1.00 80.25 105 ASP A N 1
ATOM 785 C CA . ASP A 1 105 ? -12.538 15.594 4.184 1.00 80.25 105 ASP A CA 1
ATOM 786 C C . ASP A 1 105 ? -11.531 15.872 5.304 1.00 80.25 105 ASP A C 1
ATOM 788 O O . ASP A 1 105 ? -11.848 15.692 6.479 1.00 80.25 105 ASP A O 1
ATOM 792 N N . ASP A 1 106 ? -10.322 16.275 4.905 1.00 70.69 106 ASP A N 1
ATOM 793 C CA . ASP A 1 106 ? -9.215 16.743 5.750 1.00 70.69 106 ASP A CA 1
ATOM 794 C C . ASP A 1 106 ? -9.138 16.109 7.153 1.00 70.69 106 ASP A C 1
ATOM 796 O O . ASP A 1 106 ? -9.372 16.739 8.185 1.00 70.69 106 ASP A O 1
ATOM 800 N N . ALA A 1 107 ? -8.747 14.834 7.201 1.00 74.94 107 ALA A N 1
ATOM 801 C CA . ALA A 1 107 ? -8.445 14.141 8.454 1.00 74.94 107 ALA A CA 1
ATOM 802 C C . ALA A 1 107 ? -7.105 14.583 9.087 1.00 74.94 107 ALA A C 1
ATOM 804 O O . ALA A 1 107 ? -6.657 13.972 10.059 1.00 74.94 107 ALA A O 1
ATOM 805 N N . GLY A 1 108 ? -6.436 15.604 8.539 1.00 79.31 108 GLY A N 1
ATOM 806 C CA . GLY A 1 108 ? -5.070 15.977 8.886 1.00 79.31 108 GLY A CA 1
ATOM 807 C C . GLY A 1 108 ? -4.021 14.924 8.498 1.00 79.31 108 GLY A C 1
ATOM 808 O O . GLY A 1 108 ? -4.311 13.848 7.982 1.00 79.31 108 GLY A O 1
ATOM 809 N N . HIS A 1 109 ? -2.749 15.236 8.765 1.00 81.19 109 HIS A N 1
ATOM 810 C CA . HIS A 1 109 ? -1.611 14.347 8.460 1.00 81.19 109 HIS A CA 1
ATOM 811 C C . HIS A 1 109 ? -1.043 13.619 9.686 1.00 81.19 109 HIS A C 1
ATOM 813 O O . HIS A 1 109 ? -0.107 12.821 9.568 1.00 81.19 109 HIS A O 1
ATOM 819 N N . LYS A 1 110 ? -1.583 13.913 10.872 1.00 84.62 110 LYS A N 1
ATOM 820 C CA . LYS A 1 110 ? -1.179 13.283 12.129 1.00 84.62 110 LYS A CA 1
ATOM 821 C C . LYS A 1 110 ? -1.795 11.896 12.238 1.00 84.62 110 LYS A C 1
ATOM 823 O O . LYS A 1 110 ? -2.941 11.677 11.853 1.00 84.62 110 LYS A O 1
ATOM 828 N N . VAL A 1 111 ? -1.034 10.967 12.803 1.00 85.69 111 VAL A N 1
ATOM 829 C CA . VAL A 1 111 ? -1.452 9.570 12.943 1.00 85.69 111 VAL A CA 1
ATOM 830 C C . VAL A 1 111 ? -2.710 9.458 13.808 1.00 85.69 111 VAL A C 1
ATOM 832 O O . VAL A 1 111 ? -3.569 8.619 13.544 1.00 85.69 111 VAL A O 1
ATOM 835 N N . GLU A 1 112 ? -2.829 10.293 14.844 1.00 86.56 112 GLU A N 1
ATOM 836 C CA . GLU A 1 112 ? -3.970 10.317 15.770 1.00 86.56 112 GLU A CA 1
ATOM 837 C C . GLU A 1 112 ? -5.236 10.649 14.991 1.00 86.56 112 GLU A C 1
ATOM 839 O O . GLU A 1 112 ? -6.184 9.871 14.982 1.00 86.56 112 GLU A O 1
ATOM 844 N N . SER A 1 113 ? -5.182 11.754 14.250 1.00 86.50 113 SER A N 1
ATOM 845 C CA . SER A 1 113 ? -6.297 12.279 13.472 1.00 86.50 113 SER A CA 1
ATOM 846 C C . SER A 1 113 ? -6.749 11.297 12.387 1.00 86.50 113 SER A C 1
ATOM 848 O O . SER A 1 113 ? -7.944 11.058 12.233 1.00 86.50 113 SER A O 1
ATOM 850 N N . LEU A 1 114 ? -5.808 10.632 11.707 1.00 89.00 114 LEU A N 1
ATOM 851 C CA . LEU A 1 114 ? -6.119 9.598 10.714 1.00 89.00 114 LEU A CA 1
ATOM 852 C C . LEU A 1 114 ? -6.769 8.356 11.342 1.00 89.00 114 LEU A C 1
ATOM 854 O O . LEU A 1 114 ? -7.743 7.828 10.808 1.00 89.00 114 LEU A O 1
ATOM 858 N N . THR A 1 115 ? -6.261 7.899 1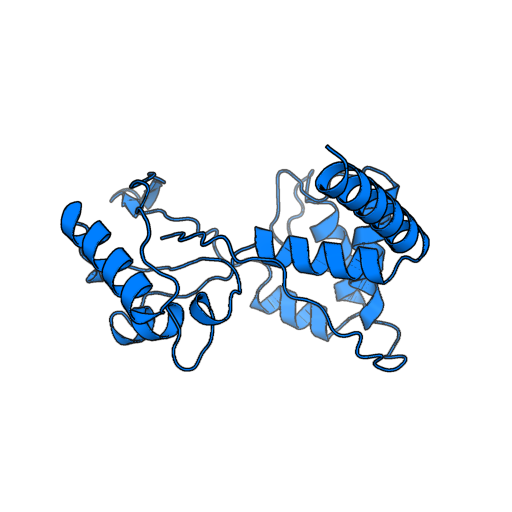2.489 1.00 89.94 115 THR A N 1
ATOM 859 C CA . THR A 1 115 ? -6.812 6.731 13.196 1.00 89.94 115 THR A CA 1
ATOM 860 C C . THR A 1 115 ? -8.215 7.025 13.738 1.00 89.94 115 THR A C 1
ATOM 862 O O . THR A 1 115 ? -9.125 6.206 13.609 1.00 89.94 115 THR A O 1
ATOM 865 N N . GLU A 1 116 ? -8.422 8.216 14.300 1.00 90.75 116 GLU A N 1
ATOM 866 C CA . GLU A 1 116 ? -9.727 8.673 14.783 1.00 90.75 116 GLU A CA 1
ATOM 867 C C . GLU A 1 116 ? -10.734 8.823 13.642 1.00 90.75 116 GLU A C 1
ATOM 869 O O . GLU A 1 116 ? -11.872 8.368 13.767 1.00 90.75 116 GLU A O 1
ATOM 874 N N . ALA A 1 117 ? -10.320 9.388 12.506 1.00 90.56 117 ALA A N 1
ATOM 875 C CA . ALA A 1 117 ? -11.151 9.483 11.311 1.00 90.56 117 ALA A CA 1
ATOM 876 C C . ALA A 1 117 ? -11.600 8.098 10.817 1.00 90.56 117 ALA A C 1
ATOM 878 O O . ALA A 1 117 ? -12.774 7.903 10.483 1.00 90.56 117 ALA A O 1
ATOM 879 N N . ILE A 1 118 ? -10.692 7.115 10.845 1.00 90.25 118 ILE A N 1
ATOM 880 C CA . ILE A 1 118 ? -10.990 5.720 10.514 1.00 90.25 118 ILE A CA 1
ATOM 881 C C . ILE A 1 118 ? -12.059 5.142 11.448 1.00 90.25 118 ILE A C 1
ATOM 883 O O . ILE A 1 118 ? -13.062 4.593 10.990 1.00 90.25 118 ILE A O 1
ATOM 887 N N . PHE A 1 119 ? -11.898 5.277 12.762 1.00 91.50 119 PHE A N 1
ATOM 888 C CA . PHE A 1 119 ? -12.891 4.741 13.694 1.00 91.50 119 PHE A CA 1
ATOM 889 C C . PHE A 1 119 ? -14.220 5.500 13.651 1.00 91.50 119 PHE A C 1
ATOM 891 O O . PHE A 1 119 ? -15.280 4.884 13.778 1.00 91.50 119 PHE A O 1
ATOM 898 N N . SER A 1 120 ? -14.186 6.810 13.410 1.00 90.75 120 SER A N 1
ATOM 899 C CA . SER A 1 120 ? -15.378 7.644 13.258 1.00 90.75 120 SER A CA 1
ATOM 900 C C . SER A 1 120 ? -16.225 7.204 12.062 1.00 90.75 120 SER A C 1
ATOM 902 O O . SER A 1 120 ? -17.437 7.027 12.203 1.00 90.75 120 SER A O 1
ATOM 904 N N . ILE A 1 121 ? -15.604 6.935 10.904 1.00 89.75 121 ILE A N 1
ATOM 905 C CA . ILE A 1 121 ? -16.346 6.478 9.724 1.00 89.75 121 ILE A CA 1
ATOM 906 C C . ILE A 1 121 ? -16.917 5.071 9.928 1.00 89.75 121 ILE A C 1
ATOM 908 O O . ILE A 1 121 ? -18.073 4.834 9.586 1.00 89.75 121 ILE A O 1
ATOM 912 N N . LEU A 1 122 ? -16.164 4.156 10.548 1.00 89.25 122 LEU A N 1
ATOM 913 C CA . LEU A 1 122 ? -16.662 2.811 10.850 1.00 89.25 122 LEU A CA 1
ATOM 914 C C . LEU A 1 122 ? -17.872 2.879 11.789 1.00 89.25 122 LEU A C 1
ATOM 916 O O . LEU A 1 122 ? -18.908 2.288 11.498 1.00 89.25 122 LEU A O 1
ATOM 920 N N . LYS A 1 123 ? -17.789 3.693 12.846 1.00 90.06 123 LYS A N 1
ATOM 921 C CA . LYS A 1 123 ? -18.899 3.921 13.777 1.00 90.06 123 LYS A CA 1
ATOM 922 C C . LYS A 1 123 ? -20.113 4.561 13.097 1.00 90.06 123 LYS A C 1
ATOM 924 O O . LYS A 1 123 ? -21.237 4.157 13.373 1.00 90.06 123 LYS A O 1
ATOM 929 N N . LYS A 1 124 ? -19.907 5.532 12.200 1.00 88.88 124 LYS A N 1
ATOM 930 C CA . LYS A 1 124 ? -20.988 6.205 11.454 1.00 88.88 124 LYS A CA 1
ATOM 931 C C . LYS A 1 124 ? -21.832 5.222 10.638 1.00 88.88 124 LYS A C 1
ATOM 933 O O . LYS A 1 124 ? -23.036 5.423 10.520 1.00 88.88 124 LYS A O 1
ATOM 938 N N . TYR A 1 125 ? -21.209 4.185 10.084 1.00 86.19 125 TYR A N 1
ATOM 939 C CA . TYR A 1 125 ? -21.882 3.154 9.289 1.00 86.19 125 TYR A CA 1
ATOM 940 C C . TYR A 1 125 ? -22.207 1.883 10.081 1.00 86.19 125 TYR A C 1
ATOM 942 O O . TYR A 1 125 ? -22.514 0.860 9.474 1.00 86.19 125 TYR A O 1
ATOM 950 N N . ASP A 1 126 ? -22.130 1.943 11.414 1.00 88.12 126 ASP A N 1
ATOM 951 C CA . ASP A 1 126 ? -22.376 0.810 12.313 1.00 88.12 126 ASP A CA 1
ATOM 952 C C . ASP A 1 126 ? -21.516 -0.430 11.983 1.00 88.12 126 ASP A C 1
ATOM 954 O O . ASP A 1 126 ? -21.894 -1.585 12.174 1.00 88.12 126 ASP A O 1
ATOM 958 N N . LEU A 1 127 ? -20.310 -0.190 11.459 1.00 86.50 127 LEU A N 1
ATOM 959 C CA . LEU A 1 127 ? -19.326 -1.225 11.182 1.00 86.50 127 LEU A CA 1
ATOM 960 C C . LEU A 1 127 ? -18.539 -1.496 12.458 1.00 86.50 127 LEU A C 1
ATOM 962 O O . LEU A 1 127 ? -17.666 -0.724 12.861 1.00 86.50 127 LEU A O 1
ATOM 966 N N . ASN A 1 128 ? -18.846 -2.619 13.096 1.00 86.56 128 ASN A N 1
ATOM 967 C CA . ASN A 1 128 ? -18.172 -3.012 14.320 1.00 86.56 128 ASN A CA 1
ATOM 968 C C . ASN A 1 128 ? -16.686 -3.322 14.053 1.00 86.56 128 ASN A C 1
ATOM 970 O O . ASN A 1 128 ? -16.330 -4.260 13.334 1.00 86.56 128 ASN A O 1
ATOM 974 N N . VAL A 1 129 ? -15.823 -2.527 14.689 1.00 86.94 129 VAL A N 1
ATOM 975 C CA . VAL A 1 129 ? -14.360 -2.589 14.585 1.00 86.94 129 VAL A CA 1
ATOM 976 C C . VAL A 1 129 ? -13.783 -3.953 14.972 1.00 86.94 129 VAL A C 1
ATOM 978 O O . VAL A 1 129 ? -12.751 -4.344 14.439 1.00 86.94 129 VAL A O 1
ATOM 981 N N . CYS A 1 130 ? -14.465 -4.728 15.822 1.00 87.31 130 CYS A N 1
ATOM 982 C CA . CYS A 1 130 ? -14.044 -6.076 16.213 1.00 87.31 130 CYS A CA 1
ATOM 983 C C . CYS A 1 130 ? -14.044 -7.072 15.040 1.00 87.31 130 CYS A C 1
ATOM 985 O O . CYS A 1 130 ? -13.393 -8.116 15.116 1.00 87.31 130 CYS A O 1
ATOM 987 N N . PHE A 1 131 ? -14.762 -6.766 13.954 1.00 86.44 131 PHE A N 1
ATOM 988 C CA . PHE A 1 131 ? -14.744 -7.555 12.721 1.00 86.44 131 PHE A CA 1
ATOM 989 C C . PHE A 1 131 ? -13.690 -7.081 11.716 1.00 86.44 131 PHE A C 1
ATOM 991 O O . PHE A 1 131 ? -13.595 -7.644 10.625 1.00 86.44 131 PHE A O 1
ATOM 998 N N . LEU A 1 132 ? -12.871 -6.083 12.056 1.00 88.12 132 LEU A N 1
ATOM 999 C CA . LEU A 1 132 ? -11.764 -5.670 11.206 1.00 88.12 132 LEU A CA 1
ATOM 1000 C C . LEU A 1 132 ? -10.708 -6.783 11.158 1.00 88.12 132 LEU A C 1
ATOM 1002 O O . LEU A 1 132 ? -10.106 -7.138 12.169 1.00 88.12 132 LEU A O 1
ATOM 1006 N N . ARG A 1 133 ? -10.498 -7.348 9.965 1.00 88.69 133 ARG A N 1
ATOM 1007 C CA . ARG A 1 133 ? -9.505 -8.411 9.721 1.00 88.69 133 ARG A CA 1
ATOM 1008 C C . ARG A 1 133 ? -8.293 -7.951 8.925 1.00 88.69 133 ARG A C 1
ATOM 1010 O O . ARG A 1 133 ? -7.282 -8.638 8.907 1.00 88.69 133 ARG A O 1
ATOM 1017 N N . GLY A 1 134 ? -8.384 -6.794 8.275 1.00 86.88 134 GLY A N 1
ATOM 1018 C CA . GLY A 1 134 ? -7.324 -6.331 7.393 1.00 86.88 134 GLY A CA 1
ATOM 1019 C C . GLY A 1 134 ? -7.323 -4.828 7.156 1.00 86.88 134 GLY A C 1
ATOM 1020 O O . GLY A 1 134 ? -8.371 -4.179 7.045 1.00 86.88 134 GLY A O 1
ATOM 1021 N N . GLN A 1 135 ? -6.117 -4.292 7.027 1.00 87.38 135 GLN A N 1
ATOM 1022 C CA . GLN A 1 135 ? -5.827 -2.894 6.727 1.00 87.38 135 GLN A CA 1
ATOM 1023 C C . GLN A 1 135 ? -4.770 -2.808 5.618 1.00 87.38 135 GLN A C 1
ATOM 1025 O O . GLN A 1 135 ? -3.817 -3.583 5.599 1.00 87.38 135 GLN A O 1
ATOM 1030 N N . SER A 1 136 ? -4.957 -1.893 4.663 1.00 85.44 136 SER A N 1
ATOM 1031 C CA . SER A 1 136 ? -4.023 -1.713 3.547 1.00 85.44 136 SER A CA 1
ATOM 1032 C C . SER A 1 136 ? -3.981 -0.262 3.099 1.00 85.44 136 SER A C 1
ATOM 1034 O O . SER A 1 136 ? -5.018 0.379 2.975 1.00 85.44 136 SER A O 1
ATOM 1036 N N . TYR A 1 137 ? -2.787 0.266 2.862 1.00 85.00 137 TYR A N 1
ATOM 1037 C CA . TYR A 1 137 ? -2.552 1.625 2.369 1.00 85.00 137 TYR A CA 1
ATOM 1038 C C . TYR A 1 137 ? -1.093 1.763 1.909 1.00 85.00 137 TYR A C 1
ATOM 1040 O O . TYR A 1 137 ? -0.334 0.788 1.923 1.00 85.00 137 TYR A O 1
ATOM 1048 N N . GLY A 1 138 ? -0.718 2.949 1.419 1.00 79.06 138 GLY A N 1
ATOM 1049 C CA . GLY A 1 138 ? 0.643 3.241 0.960 1.00 79.06 138 GLY A CA 1
ATOM 1050 C C . GLY A 1 138 ? 1.686 3.189 2.081 1.00 79.06 138 GLY A C 1
ATOM 1051 O O . GLY A 1 138 ? 1.351 3.245 3.261 1.00 79.06 138 GLY A O 1
ATOM 1052 N N . ASN A 1 139 ? 2.965 3.140 1.704 1.00 75.31 139 ASN A N 1
ATOM 1053 C CA . ASN A 1 139 ? 4.082 3.013 2.650 1.00 75.31 139 ASN A CA 1
ATOM 1054 C C . ASN A 1 139 ? 4.530 4.360 3.248 1.00 75.31 139 ASN A C 1
ATOM 1056 O O . ASN A 1 139 ? 5.692 4.535 3.625 1.00 75.31 139 ASN A O 1
ATOM 1060 N N . ALA A 1 140 ? 3.636 5.352 3.271 1.00 79.38 140 ALA A N 1
ATOM 1061 C CA . ALA A 1 140 ? 3.915 6.625 3.920 1.00 79.38 140 ALA A CA 1
ATOM 1062 C C . ALA A 1 140 ? 4.223 6.360 5.395 1.00 79.38 140 ALA A C 1
ATOM 1064 O O . ALA A 1 140 ? 3.550 5.532 6.010 1.00 79.38 140 ALA A O 1
ATOM 1065 N N . LYS A 1 141 ? 5.235 7.053 5.946 1.00 77.50 141 LYS A N 1
ATOM 1066 C CA . LYS A 1 141 ? 5.739 6.787 7.304 1.00 77.50 141 LYS A CA 1
ATOM 1067 C C . LYS A 1 141 ? 4.579 6.690 8.288 1.00 77.50 141 LYS A C 1
ATOM 1069 O O . LYS A 1 141 ? 4.306 5.589 8.732 1.00 77.50 141 LYS A O 1
ATOM 1074 N N . ASN A 1 142 ? 3.814 7.776 8.424 1.00 78.81 142 ASN A N 1
ATOM 1075 C CA . ASN A 1 142 ? 2.649 7.915 9.305 1.00 78.81 142 ASN A CA 1
ATOM 1076 C C . ASN A 1 142 ? 1.533 6.865 9.114 1.00 78.81 142 ASN A C 1
ATOM 1078 O O . ASN A 1 142 ? 0.665 6.745 9.977 1.00 78.81 142 ASN A O 1
ATOM 1082 N N . MET A 1 143 ? 1.534 6.103 8.020 1.00 78.50 143 MET A N 1
ATOM 1083 C CA . MET A 1 143 ? 0.553 5.055 7.752 1.00 78.50 143 MET A CA 1
ATOM 1084 C C . MET A 1 143 ? 1.089 3.665 8.125 1.00 78.50 143 MET A C 1
ATOM 1086 O O . MET A 1 143 ? 0.421 2.923 8.849 1.00 78.50 143 MET A O 1
ATOM 1090 N N . SER A 1 144 ? 2.288 3.308 7.647 1.00 72.25 144 SER A N 1
ATOM 1091 C CA . SER A 1 144 ? 2.813 1.929 7.650 1.00 72.25 144 SER A CA 1
ATOM 1092 C C . SER A 1 144 ? 4.043 1.700 8.538 1.00 72.25 144 SER A C 1
ATOM 1094 O O . SER A 1 144 ? 4.692 0.658 8.426 1.00 72.25 144 SER A O 1
ATOM 1096 N N . GLY A 1 145 ? 4.459 2.682 9.339 1.00 72.25 145 GLY A N 1
ATOM 1097 C CA . GLY A 1 145 ? 5.557 2.487 10.284 1.00 72.25 145 GLY A CA 1
ATOM 1098 C C . GLY A 1 145 ? 5.188 1.536 11.432 1.00 72.25 145 GLY A C 1
ATOM 1099 O O . GLY A 1 145 ? 4.023 1.238 11.687 1.00 72.25 145 GLY A O 1
ATOM 1100 N N . ILE A 1 146 ? 6.213 1.009 12.104 1.00 59.41 146 ILE A N 1
ATOM 1101 C CA . ILE A 1 146 ? 6.058 -0.014 13.152 1.00 59.41 146 ILE A CA 1
ATOM 1102 C C . ILE A 1 146 ? 5.986 0.565 14.570 1.00 59.41 146 ILE A C 1
ATOM 1104 O O . ILE A 1 146 ? 5.661 -0.171 15.498 1.00 59.41 146 ILE A O 1
ATOM 1108 N N . TYR A 1 147 ? 6.286 1.856 14.758 1.00 57.78 147 TYR A N 1
ATOM 1109 C CA . TYR A 1 147 ? 6.513 2.433 16.089 1.00 57.78 147 TYR A CA 1
ATOM 1110 C C . TYR A 1 147 ? 5.391 3.358 16.565 1.00 57.78 147 TYR A C 1
ATOM 1112 O O . TYR A 1 147 ? 5.164 3.438 17.769 1.00 57.78 147 TYR A O 1
ATOM 1120 N N . SER A 1 148 ? 4.688 4.059 15.671 1.00 67.25 148 SER A N 1
ATOM 1121 C CA . SER A 1 148 ? 3.675 5.040 16.088 1.00 67.25 148 SER A CA 1
ATOM 1122 C C . SER A 1 148 ? 2.718 5.432 14.964 1.00 67.25 148 SER A C 1
ATOM 1124 O O . SER A 1 148 ? 2.316 6.588 14.877 1.00 67.25 148 SER A O 1
ATOM 1126 N N . ASP A 1 149 ? 2.396 4.503 14.075 1.00 80.75 149 ASP A N 1
ATOM 1127 C CA . ASP A 1 149 ? 1.748 4.786 12.796 1.00 80.75 149 ASP A CA 1
ATOM 1128 C C . ASP A 1 149 ? 0.344 4.164 12.779 1.00 80.75 149 ASP A C 1
ATOM 1130 O O . ASP A 1 149 ? -0.027 3.430 13.703 1.00 80.75 149 ASP A O 1
ATOM 1134 N N . VAL A 1 150 ? -0.469 4.477 11.763 1.00 86.12 150 VAL A N 1
ATOM 1135 C CA . VAL A 1 150 ? -1.880 4.034 11.715 1.00 86.12 150 VAL A CA 1
ATOM 1136 C C . VAL A 1 150 ? -1.976 2.510 11.854 1.00 86.12 150 VAL A C 1
ATOM 1138 O O . VAL A 1 150 ? -2.844 2.003 12.566 1.00 86.12 150 VAL A O 1
ATOM 1141 N N . GLN A 1 151 ? -1.014 1.795 11.265 1.00 89.81 151 GLN A N 1
ATOM 1142 C CA . GLN A 1 151 ? -0.919 0.336 11.316 1.00 89.81 151 GLN A CA 1
ATOM 1143 C C . GLN A 1 151 ? -0.864 -0.187 12.738 1.00 89.81 151 GLN A C 1
ATOM 1145 O O . GLN A 1 151 ? -1.662 -1.047 13.120 1.00 89.81 151 GLN A O 1
ATOM 1150 N N . THR A 1 152 ? 0.118 0.310 13.488 1.00 87.75 152 THR A N 1
ATOM 1151 C CA . THR A 1 152 ? 0.391 -0.125 14.851 1.00 87.75 152 THR A CA 1
ATOM 1152 C C . THR A 1 152 ? -0.811 0.180 15.727 1.00 87.75 152 THR A C 1
ATOM 1154 O O . THR A 1 152 ? -1.304 -0.714 16.399 1.00 87.75 152 THR A O 1
ATOM 1157 N N . ARG A 1 153 ? -1.389 1.382 15.614 1.00 89.94 153 ARG A N 1
ATOM 1158 C CA . ARG A 1 153 ? -2.552 1.771 16.423 1.00 89.94 153 ARG A CA 1
ATOM 1159 C C . ARG A 1 153 ? -3.788 0.925 16.167 1.00 89.94 153 ARG A C 1
ATOM 1161 O O . ARG A 1 153 ? -4.462 0.529 17.112 1.00 89.94 153 ARG A O 1
ATOM 1168 N N . ILE A 1 154 ? -4.095 0.627 14.906 1.00 91.06 154 ILE A N 1
ATOM 1169 C CA . ILE A 1 154 ? -5.216 -0.262 14.584 1.00 91.06 154 ILE A CA 1
ATOM 1170 C C . ILE A 1 154 ? -4.941 -1.672 15.115 1.00 91.06 154 ILE A C 1
ATOM 1172 O O . ILE A 1 154 ? -5.858 -2.310 15.627 1.00 91.06 154 ILE A O 1
ATOM 1176 N N . LYS A 1 155 ? -3.692 -2.144 15.039 1.00 91.25 155 LYS A N 1
ATOM 1177 C CA . LYS A 1 155 ? -3.303 -3.476 15.514 1.00 91.25 155 LYS A CA 1
ATOM 1178 C C . LYS A 1 155 ? -3.274 -3.589 17.045 1.00 91.25 155 LYS A C 1
ATOM 1180 O O . LYS A 1 155 ? -3.579 -4.658 17.567 1.00 91.25 155 LYS A O 1
ATOM 1185 N N . ASP A 1 156 ? -2.997 -2.494 17.751 1.00 91.50 156 ASP A N 1
ATOM 1186 C CA . ASP A 1 156 ? -3.084 -2.406 19.214 1.00 91.50 156 ASP A CA 1
ATOM 1187 C C . ASP A 1 156 ? -4.537 -2.514 19.700 1.00 91.50 156 ASP A C 1
ATOM 1189 O O . ASP A 1 156 ? -4.808 -3.130 20.730 1.00 91.50 156 ASP A O 1
ATOM 1193 N N . VAL A 1 157 ? -5.487 -1.951 18.943 1.00 90.69 157 VAL A N 1
ATOM 1194 C CA . VAL A 1 157 ? -6.926 -2.060 19.239 1.00 90.69 157 VAL A CA 1
ATOM 1195 C C . VAL A 1 157 ? -7.480 -3.417 18.794 1.00 90.69 157 VAL A C 1
ATOM 1197 O O . VAL A 1 157 ? -8.262 -4.036 19.516 1.00 90.69 157 VAL A O 1
ATOM 1200 N N . ILE A 1 158 ? -7.088 -3.891 17.609 1.00 91.88 158 ILE A N 1
ATOM 1201 C CA . ILE A 1 158 ? -7.538 -5.154 17.018 1.00 91.88 158 ILE A CA 1
ATOM 1202 C C . ILE A 1 158 ? -6.326 -5.955 16.537 1.00 91.88 158 ILE A C 1
ATOM 1204 O O . ILE A 1 158 ? -5.864 -5.810 15.405 1.00 91.88 158 ILE A O 1
ATOM 1208 N N . SER A 1 159 ? -5.867 -6.894 17.365 1.00 90.88 159 SER A N 1
ATOM 1209 C CA . SER A 1 159 ? -4.709 -7.751 17.058 1.00 90.88 159 SER A CA 1
ATOM 1210 C C . SER A 1 159 ? -4.880 -8.607 15.796 1.00 90.88 159 SER A C 1
ATOM 1212 O O . SER A 1 159 ? -3.893 -9.015 15.186 1.00 90.88 159 SER A O 1
ATOM 1214 N N . LEU A 1 160 ? -6.131 -8.847 15.390 1.00 88.31 160 LEU A N 1
ATOM 1215 C CA . LEU A 1 160 ? -6.523 -9.627 14.214 1.00 88.31 160 LEU A CA 1
ATOM 1216 C C . LEU A 1 160 ? -6.603 -8.800 12.917 1.00 88.31 160 LEU A C 1
ATOM 1218 O O . LEU A 1 160 ? -6.944 -9.357 11.878 1.00 88.31 160 LEU A O 1
ATOM 1222 N N . ALA A 1 161 ? -6.343 -7.489 12.963 1.00 89.00 161 ALA A N 1
ATOM 1223 C CA . ALA A 1 161 ? -6.373 -6.612 11.796 1.00 89.00 161 ALA A CA 1
ATOM 1224 C C . ALA A 1 161 ? -4.992 -6.553 11.126 1.00 89.00 161 ALA A C 1
ATOM 1226 O O . ALA A 1 161 ? -4.191 -5.642 11.369 1.00 89.00 161 ALA A O 1
ATOM 1227 N N . ASP A 1 162 ? -4.706 -7.536 10.274 1.00 87.94 162 ASP A N 1
ATOM 1228 C CA . ASP A 1 162 ? -3.401 -7.639 9.631 1.00 87.94 162 ASP A CA 1
ATOM 1229 C C . ASP A 1 162 ? -3.171 -6.558 8.580 1.00 87.94 162 ASP A C 1
ATOM 1231 O O . ASP A 1 162 ? -4.060 -6.173 7.817 1.00 87.94 162 ASP A O 1
ATOM 1235 N N . PHE A 1 163 ? -1.939 -6.056 8.555 1.00 86.81 163 PHE A N 1
ATOM 1236 C CA . PHE A 1 163 ? -1.530 -5.053 7.593 1.00 86.81 163 PHE A CA 1
ATOM 1237 C C . PHE A 1 163 ? -0.938 -5.682 6.345 1.00 86.81 163 PHE A C 1
ATOM 1239 O O . PHE A 1 163 ? -0.023 -6.503 6.419 1.00 86.81 163 PHE A O 1
ATOM 1246 N N . VAL A 1 164 ? -1.442 -5.226 5.202 1.00 83.12 164 VAL A N 1
ATOM 1247 C CA . VAL A 1 164 ? -0.958 -5.589 3.876 1.00 83.12 164 VAL A CA 1
ATOM 1248 C C . VAL A 1 164 ? -0.560 -4.305 3.142 1.00 83.12 164 VAL A C 1
ATOM 1250 O O . VAL A 1 164 ? -1.427 -3.466 2.885 1.00 83.12 164 VAL A O 1
ATOM 1253 N N . PRO A 1 165 ? 0.719 -4.113 2.774 1.00 79.19 165 PRO A N 1
ATOM 1254 C CA . PRO A 1 165 ? 1.139 -2.924 2.041 1.00 79.19 165 PRO A CA 1
ATOM 1255 C C . PRO A 1 165 ? 0.464 -2.854 0.668 1.00 79.19 165 PRO A C 1
ATOM 1257 O O . PRO A 1 165 ? 0.244 -3.875 0.011 1.00 79.19 165 PRO A O 1
ATOM 1260 N N . CYS A 1 166 ? 0.146 -1.641 0.213 1.00 80.56 166 CYS A N 1
ATOM 1261 C CA . CYS A 1 166 ? -0.516 -1.443 -1.073 1.00 80.56 166 CYS A CA 1
ATOM 1262 C C . CYS A 1 166 ? 0.351 -1.949 -2.237 1.00 80.56 166 CYS A C 1
ATOM 1264 O O . CYS A 1 166 ? 1.428 -1.408 -2.510 1.00 80.56 166 CYS A O 1
ATOM 1266 N N . SER A 1 167 ? -0.156 -2.935 -2.985 1.00 72.50 167 SER A N 1
ATOM 1267 C CA . SER A 1 167 ? 0.551 -3.518 -4.131 1.00 72.50 167 SER A CA 1
ATOM 1268 C C . SER A 1 167 ? 0.889 -2.485 -5.209 1.00 72.50 167 SER A C 1
ATOM 1270 O O . SER A 1 167 ? 1.947 -2.578 -5.824 1.00 72.50 167 SER A O 1
ATOM 1272 N N . THR A 1 168 ? 0.030 -1.481 -5.421 1.00 69.75 168 THR A N 1
ATOM 1273 C CA . THR A 1 168 ? 0.274 -0.401 -6.391 1.00 69.75 168 THR A CA 1
ATOM 1274 C C . THR A 1 168 ? 1.477 0.446 -5.989 1.00 69.75 168 THR A C 1
ATOM 1276 O O . THR A 1 168 ? 2.320 0.746 -6.829 1.00 69.75 168 THR A O 1
ATOM 1279 N N . HIS A 1 169 ? 1.608 0.786 -4.704 1.00 68.38 169 HIS A N 1
ATOM 1280 C CA . HIS A 1 169 ? 2.736 1.579 -4.219 1.00 68.38 169 HIS A CA 1
ATOM 1281 C C . HIS A 1 169 ? 4.049 0.788 -4.284 1.00 68.38 169 HIS A C 1
ATOM 1283 O O . HIS A 1 169 ? 5.067 1.309 -4.736 1.00 68.38 169 HIS A O 1
ATOM 1289 N N . SER A 1 170 ? 4.010 -0.496 -3.919 1.00 73.12 170 SER A N 1
ATOM 1290 C CA . SER A 1 170 ? 5.149 -1.404 -4.081 1.00 73.12 170 SER A CA 1
ATOM 1291 C C . SER A 1 170 ? 5.574 -1.531 -5.547 1.00 73.12 170 SER A C 1
ATOM 1293 O O . SER A 1 170 ? 6.763 -1.473 -5.847 1.00 73.12 170 SER A O 1
ATOM 1295 N N . LEU A 1 171 ? 4.619 -1.634 -6.478 1.00 70.19 171 LEU A N 1
ATOM 1296 C CA . LEU A 1 171 ? 4.914 -1.728 -7.909 1.00 70.19 171 LEU A CA 1
ATOM 1297 C C . LEU A 1 171 ? 5.508 -0.428 -8.467 1.00 70.19 171 LEU A C 1
ATOM 1299 O O . LEU A 1 171 ? 6.457 -0.481 -9.246 1.00 70.19 171 LEU A O 1
ATOM 1303 N N . ILE A 1 172 ? 5.000 0.733 -8.039 1.00 73.38 172 ILE A N 1
ATOM 1304 C CA . ILE A 1 172 ? 5.569 2.037 -8.406 1.00 73.38 172 ILE A CA 1
ATOM 1305 C C . ILE A 1 172 ? 7.014 2.148 -7.909 1.00 73.38 172 ILE A C 1
ATOM 1307 O O . ILE A 1 172 ? 7.880 2.562 -8.673 1.00 73.38 172 ILE A O 1
ATOM 1311 N N . LEU A 1 173 ? 7.308 1.732 -6.672 1.00 73.94 173 LEU A N 1
ATOM 1312 C CA . LEU A 1 173 ? 8.672 1.743 -6.125 1.00 73.94 173 LEU A CA 1
ATOM 1313 C C . LEU A 1 173 ? 9.634 0.877 -6.946 1.00 73.94 173 LEU A C 1
ATOM 1315 O O . LEU A 1 173 ? 10.730 1.326 -7.283 1.00 73.94 173 LEU A O 1
ATOM 1319 N N . VAL A 1 174 ? 9.216 -0.335 -7.316 1.00 72.44 174 VAL A N 1
ATOM 1320 C CA . VAL A 1 174 ? 10.018 -1.215 -8.177 1.00 72.44 174 VAL A CA 1
ATOM 1321 C C . VAL A 1 174 ? 10.198 -0.598 -9.567 1.00 72.44 174 VAL A C 1
ATOM 1323 O O . VAL A 1 174 ? 11.305 -0.613 -10.098 1.00 72.44 174 VAL A O 1
ATOM 1326 N N . GLY A 1 175 ? 9.148 -0.001 -10.137 1.00 71.38 175 GLY A N 1
ATOM 1327 C CA . GLY A 1 175 ? 9.211 0.700 -11.420 1.00 71.38 175 GLY A CA 1
ATOM 1328 C C . GLY A 1 175 ? 10.178 1.886 -11.404 1.00 71.38 175 GLY A C 1
ATOM 1329 O O . GLY A 1 175 ? 10.995 2.023 -12.312 1.00 71.38 175 GLY A O 1
ATOM 1330 N N . MET A 1 176 ? 10.148 2.702 -10.347 1.00 70.94 176 MET A N 1
ATOM 1331 C CA . MET A 1 176 ? 11.096 3.803 -10.154 1.00 70.94 176 MET A CA 1
ATOM 1332 C C . MET A 1 176 ? 12.532 3.296 -10.011 1.00 70.94 176 MET A C 1
ATOM 1334 O O . MET A 1 176 ? 13.436 3.880 -10.598 1.00 70.94 176 MET A O 1
ATOM 1338 N N . CYS A 1 177 ? 12.749 2.202 -9.278 1.00 74.12 177 CYS A N 1
ATOM 1339 C CA . CYS A 1 177 ? 14.065 1.570 -9.168 1.00 74.12 177 CYS A CA 1
ATOM 1340 C C . CYS A 1 177 ? 14.557 1.050 -10.532 1.00 74.12 177 CYS A C 1
ATOM 1342 O O . CYS A 1 177 ? 15.679 1.317 -10.948 1.00 74.12 177 CYS A O 1
ATOM 1344 N N . ALA A 1 178 ? 13.689 0.385 -11.296 1.00 70.62 178 ALA A N 1
ATOM 1345 C CA . ALA A 1 178 ? 14.024 -0.092 -12.634 1.00 70.62 178 ALA A CA 1
ATOM 1346 C C . ALA A 1 178 ? 14.356 1.052 -13.605 1.00 70.62 178 ALA A C 1
ATOM 1348 O O . ALA A 1 178 ? 15.304 0.955 -14.391 1.00 70.62 178 ALA A O 1
ATOM 1349 N N . ALA A 1 179 ? 13.599 2.150 -13.536 1.00 70.50 179 ALA A N 1
ATOM 1350 C CA . ALA A 1 179 ? 13.869 3.355 -14.307 1.00 70.50 179 ALA A CA 1
ATOM 1351 C C . ALA A 1 179 ? 15.188 4.015 -13.876 1.00 70.50 179 ALA A C 1
ATOM 1353 O O . ALA A 1 179 ? 15.973 4.399 -14.742 1.00 70.50 179 ALA A O 1
ATOM 1354 N N . SER A 1 180 ? 15.477 4.070 -12.571 1.00 72.25 180 SER A N 1
ATOM 1355 C CA . SER A 1 180 ? 16.696 4.690 -12.043 1.00 72.25 180 SER A CA 1
ATOM 1356 C C . SER A 1 180 ? 17.967 3.926 -12.407 1.00 72.25 180 SER A C 1
ATOM 1358 O O . SER A 1 180 ? 19.011 4.543 -12.622 1.00 72.25 180 SER A O 1
ATOM 1360 N N . CYS A 1 181 ? 17.875 2.608 -12.588 1.00 76.88 181 CYS A N 1
ATOM 1361 C CA . CYS A 1 181 ? 18.955 1.778 -13.123 1.00 76.88 181 CYS A CA 1
ATOM 1362 C C . CYS A 1 181 ? 19.129 1.904 -14.652 1.00 76.88 181 CYS A C 1
ATOM 1364 O O . CYS A 1 181 ? 20.058 1.332 -15.225 1.00 76.88 181 CYS A O 1
ATOM 1366 N N . CYS A 1 182 ? 18.252 2.635 -15.350 1.00 79.56 182 CYS A N 1
ATOM 1367 C CA . CYS A 1 182 ? 18.296 2.818 -16.796 1.00 79.56 182 CYS A CA 1
ATOM 1368 C C . CYS A 1 182 ? 18.585 4.278 -17.162 1.00 79.56 182 CYS A C 1
ATOM 1370 O O . CYS A 1 182 ? 17.691 5.115 -17.186 1.00 79.56 182 CYS A O 1
ATOM 1372 N N . GLU A 1 183 ? 19.822 4.570 -17.564 1.00 81.62 183 GLU A N 1
ATOM 1373 C CA . GLU A 1 183 ? 20.248 5.924 -17.948 1.00 81.62 183 GLU A CA 1
ATOM 1374 C C . GLU A 1 183 ? 19.348 6.568 -19.018 1.00 81.62 183 GLU A C 1
ATOM 1376 O O . GLU A 1 183 ? 18.955 7.723 -18.890 1.00 81.62 183 GLU A O 1
ATOM 1381 N N . LYS A 1 184 ? 18.928 5.802 -20.036 1.00 74.06 184 LYS A N 1
ATOM 1382 C CA . LYS A 1 184 ? 17.990 6.286 -21.065 1.00 74.06 184 LYS A CA 1
ATOM 1383 C C . LYS A 1 184 ? 16.636 6.690 -20.475 1.00 74.06 184 LYS A C 1
ATOM 1385 O O . LYS A 1 184 ? 16.082 7.706 -20.884 1.00 74.06 184 LYS A O 1
ATOM 1390 N N . ALA A 1 185 ? 16.114 5.905 -19.530 1.00 70.94 185 ALA A N 1
ATOM 1391 C CA . ALA A 1 185 ? 14.850 6.207 -18.866 1.00 70.94 185 ALA A CA 1
ATOM 1392 C C . ALA A 1 185 ? 15.000 7.424 -17.944 1.00 70.94 185 ALA A C 1
ATOM 1394 O O . ALA A 1 185 ? 14.177 8.330 -18.015 1.00 70.94 185 ALA A O 1
ATOM 1395 N N . ASN A 1 186 ? 16.080 7.501 -17.160 1.00 78.81 186 ASN A N 1
ATOM 1396 C CA . ASN A 1 186 ? 16.388 8.674 -16.340 1.00 78.81 186 ASN A CA 1
ATOM 1397 C C . ASN A 1 186 ? 16.475 9.950 -17.172 1.00 78.81 186 ASN A C 1
ATOM 1399 O O . ASN A 1 186 ? 15.864 10.950 -16.806 1.00 78.81 186 ASN A O 1
ATOM 1403 N N . ASN A 1 187 ? 17.189 9.919 -18.297 1.00 81.19 187 ASN A N 1
ATOM 1404 C CA . ASN A 1 187 ? 17.318 11.075 -19.181 1.00 81.19 187 ASN A CA 1
ATOM 1405 C C . ASN A 1 187 ? 15.962 11.489 -19.765 1.00 81.19 187 ASN A C 1
ATOM 1407 O O . ASN A 1 187 ? 15.636 12.674 -19.763 1.00 81.19 187 ASN A O 1
ATOM 1411 N N . PHE A 1 188 ? 15.150 10.521 -20.204 1.00 82.50 188 PHE A N 1
ATOM 1412 C CA . PHE A 1 188 ? 13.796 10.780 -20.692 1.00 82.50 188 PHE A CA 1
ATOM 1413 C C . PHE A 1 188 ? 12.911 11.424 -19.615 1.00 82.50 188 PHE A C 1
ATOM 1415 O O . PHE A 1 188 ? 12.398 12.520 -19.825 1.00 82.50 188 PHE A O 1
ATOM 1422 N N . PHE A 1 189 ? 12.783 10.798 -18.441 1.00 80.75 189 PHE A N 1
ATOM 1423 C CA . PHE A 1 189 ? 11.934 11.313 -17.363 1.00 80.75 189 PHE A CA 1
ATOM 1424 C C . PHE A 1 189 ? 12.439 12.648 -16.808 1.00 80.75 189 PHE A C 1
ATOM 1426 O O . PHE A 1 189 ? 11.627 13.513 -16.491 1.00 80.75 189 PHE A O 1
ATOM 1433 N N . SER A 1 190 ? 13.757 12.863 -16.753 1.00 83.56 190 SER A N 1
ATOM 1434 C CA . SER A 1 190 ? 14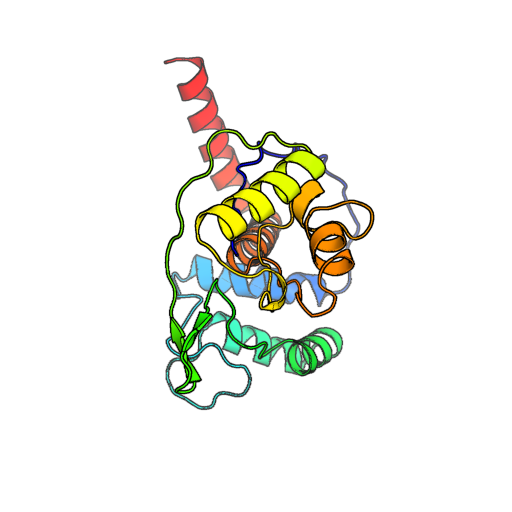.340 14.149 -16.342 1.00 83.56 190 SER A CA 1
ATOM 1435 C C . SER A 1 190 ? 14.012 15.254 -17.341 1.00 83.56 190 SER A C 1
ATOM 1437 O O . SER A 1 190 ? 13.646 16.357 -16.941 1.00 83.56 190 SER A O 1
ATOM 1439 N N . PHE A 1 191 ? 14.091 14.966 -18.643 1.00 88.62 191 PHE A N 1
ATOM 1440 C CA . PHE A 1 191 ? 13.684 15.909 -19.680 1.00 88.62 191 PHE A CA 1
ATOM 1441 C C . PHE A 1 191 ? 12.193 16.251 -19.574 1.00 88.62 191 PHE A C 1
ATOM 1443 O O . PHE A 1 191 ? 11.841 17.429 -19.548 1.00 88.62 191 PHE A O 1
ATOM 1450 N N . THR A 1 192 ? 11.323 15.245 -19.442 1.00 84.88 192 THR A N 1
ATOM 1451 C CA . THR A 1 192 ? 9.877 15.454 -19.271 1.00 84.88 192 THR A CA 1
ATOM 1452 C C . THR A 1 192 ? 9.562 16.265 -18.013 1.00 84.88 192 THR A C 1
ATOM 1454 O O . THR A 1 192 ? 8.755 17.190 -18.078 1.00 84.88 192 THR A O 1
ATOM 1457 N N . GLN A 1 193 ? 10.227 15.974 -16.889 1.00 84.00 193 GLN A N 1
ATOM 1458 C CA . GLN A 1 193 ? 10.061 16.723 -15.643 1.00 84.00 193 GLN A CA 1
ATOM 1459 C C . GLN A 1 193 ? 10.503 18.181 -15.804 1.00 84.00 193 GLN A C 1
ATOM 1461 O O . GLN A 1 193 ? 9.785 19.083 -15.384 1.00 84.00 193 GLN A O 1
ATOM 1466 N N . ASN A 1 194 ? 11.650 18.428 -16.440 1.00 88.19 194 ASN A N 1
ATOM 1467 C CA . ASN A 1 194 ? 12.144 19.783 -16.691 1.00 88.19 194 ASN A CA 1
ATOM 1468 C C . ASN A 1 194 ? 11.205 20.571 -17.606 1.00 88.19 194 ASN A C 1
ATOM 1470 O O . ASN A 1 194 ? 10.968 21.754 -17.373 1.00 88.19 194 ASN A O 1
ATOM 1474 N N . PHE A 1 195 ? 10.647 19.912 -18.621 1.00 89.38 195 PHE A N 1
ATOM 1475 C CA . PHE A 1 195 ? 9.655 20.509 -19.504 1.00 89.38 195 PHE A CA 1
ATOM 1476 C C . PHE A 1 195 ? 8.390 20.884 -18.723 1.00 89.38 195 PHE A C 1
ATOM 1478 O O . PHE A 1 195 ? 7.968 22.033 -18.776 1.00 89.38 195 PHE A O 1
ATOM 1485 N N . TYR A 1 196 ? 7.836 19.963 -17.926 1.00 88.12 196 TYR A N 1
ATOM 1486 C CA . TYR A 1 196 ? 6.691 20.245 -17.053 1.00 88.12 196 TYR A CA 1
ATOM 1487 C C . TYR A 1 196 ? 6.959 21.437 -16.126 1.00 88.12 196 TYR A C 1
ATOM 1489 O O . TYR A 1 196 ? 6.190 22.393 -16.124 1.00 88.12 196 TYR A O 1
ATOM 1497 N N . VAL A 1 197 ? 8.085 21.415 -15.406 1.00 87.56 197 VAL A N 1
ATOM 1498 C CA . VAL A 1 197 ? 8.501 22.487 -14.493 1.00 87.56 197 VAL A CA 1
ATOM 1499 C C . VAL A 1 197 ? 8.590 23.827 -15.224 1.00 87.56 197 VAL A C 1
ATOM 1501 O O . VAL A 1 197 ? 8.073 24.825 -14.731 1.00 87.56 197 VAL A O 1
ATOM 1504 N N . TYR A 1 198 ? 9.191 23.854 -16.415 1.00 91.12 198 TYR A N 1
ATOM 1505 C CA . TYR A 1 198 ? 9.273 25.064 -17.228 1.00 91.12 198 TYR A CA 1
ATOM 1506 C C . TYR A 1 198 ? 7.887 25.656 -17.511 1.00 91.12 198 TYR A C 1
ATOM 1508 O O . TYR A 1 198 ? 7.688 26.847 -17.284 1.00 91.12 198 TYR A O 1
ATOM 1516 N N . PHE A 1 199 ? 6.915 24.843 -17.931 1.00 90.06 199 PHE A N 1
ATOM 1517 C CA . PHE A 1 199 ? 5.560 25.338 -18.187 1.00 90.06 199 PHE A CA 1
ATOM 1518 C C . PHE A 1 199 ? 4.801 25.697 -16.909 1.00 90.06 199 PHE A C 1
ATOM 1520 O O . PHE A 1 199 ? 4.089 26.689 -16.916 1.00 90.06 199 PHE A O 1
ATOM 1527 N N . SER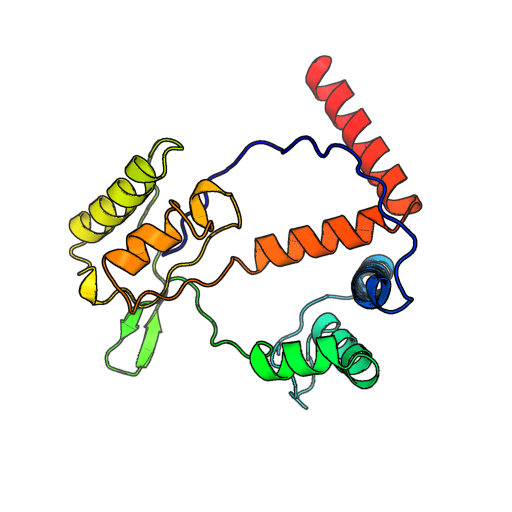 A 1 200 ? 4.988 24.975 -15.802 1.00 87.06 200 SER A N 1
ATOM 1528 C CA . SER A 1 200 ? 4.339 25.303 -14.523 1.00 87.06 200 SER A CA 1
ATOM 1529 C C . SER A 1 200 ? 4.800 26.627 -13.908 1.00 87.06 200 SER A C 1
ATOM 1531 O O . SER A 1 200 ? 4.081 27.185 -13.087 1.00 87.06 200 SER A O 1
ATOM 1533 N N . TYR A 1 201 ? 5.996 27.113 -14.254 1.00 79.88 201 TYR A N 1
ATOM 1534 C CA . TYR A 1 201 ? 6.513 28.400 -13.772 1.00 79.88 201 TYR A CA 1
ATOM 1535 C C . TYR A 1 201 ? 6.296 29.566 -14.749 1.00 79.88 201 TYR A C 1
ATOM 1537 O O . TYR A 1 201 ? 6.478 30.713 -14.348 1.00 79.88 201 TYR A O 1
ATOM 1545 N N . ASN A 1 202 ? 5.962 29.297 -16.016 1.00 73.31 202 ASN A N 1
ATOM 1546 C CA . ASN A 1 202 ? 5.888 30.318 -17.075 1.00 73.31 202 ASN A CA 1
ATOM 1547 C C . ASN A 1 202 ? 4.497 30.447 -17.731 1.00 73.31 202 ASN A C 1
ATOM 1549 O O . ASN A 1 202 ? 4.353 31.217 -18.682 1.00 73.31 202 ASN A O 1
ATOM 1553 N N . LEU A 1 203 ? 3.491 29.722 -17.236 1.00 57.22 203 LEU A N 1
ATOM 1554 C CA . LEU A 1 203 ? 2.062 29.884 -17.537 1.00 57.22 203 LEU A CA 1
ATOM 1555 C C . LEU A 1 203 ? 1.307 30.163 -16.237 1.00 57.22 203 LEU A C 1
ATOM 1557 O O . LEU A 1 203 ? 0.345 30.958 -16.298 1.00 57.22 203 LEU A O 1
#

Foldseek 3Di:
DEDEDDDDDDDDDDDDDDDDDPLVCQLLVQLVVCVVVVHFQAFPDQAAPDPDPTGGSVSVSLNVSCVVDVVSVVCCVVPRCDPDDDDWDADPVRDTDDDDQDDDPPLDPAQVSVLVSVVVSCVVVVNDLQPQQEDEYAPDCQDPPCPHHNQVVSCVVHVNHDYDYDPVNVVVVSNVVSLVVDPVSVVVVVVVVVVVVVVVVVD

Organism: NCBI:txid143950

pLDDT: mean 73.83, std 17.2, range [25.12, 91.88]

Secondary structure (DSSP, 8-state):
-EE----PPP-----------TTTTHHHHHHHHHHHTT--S--SB--TT--STTB-HHHHHHHHHHTT-HHHHHHHHHHSSPPP-SSEEEPTTS-EEE------S---SSHHHHHHHHHHHHHHTT--GGG--EEEE---HHHH-SSSSHHHHHHHH-TT-EEEE-HHHHHHHHHHHHHHT-HHHHHHHHHHHHHHHHHHHH-

Sequence (203 aa):
MAVCGETTPLSTSSRSHGRGNGNEQCVPNVVKSLASHGLPFRGTEERYGSSIANSGNFIMAMELVAEYDPFLSQHISKYGNPGKGNTSYVLPNGEPVERFIGFIDDAGHKVESLTEAIFSILKKYDLNVCFLRGQSYGNAKNMSGIYSDVQTRIKDVISLADFVPCSTHSLILVGMCAASCCEKANNFFSFTQNFYVYFSYNL